Protein AF-A0A3M9MTZ0-F1 (afdb_monomer)

Sequence (202 aa):
MRFKSFVFSVFLCFLGLVFTDGIAQVGKTEAQVVQSFMRYLASQTGRHNRVDQKIVPWKVSEVYVNDSLWAKVNLSDDSRIAARQGLYGAGPQLKMDYRLTRQDFLQIKGQIRKQEKTEWTSADFPENIMVLEQLGLAPATYYAYSYPLVLLSKKLVLVKKYYHADKVFNRWSCLEVYRITKTGKYQLENCYQRTQGYTPAG

Secondary structure (DSSP, 8-state):
---SSSHHHHHHHHHSSSSSHHHHHHHHHHHHHHHHHHHHHHT---TT--B-SBPBPP-GGGT---HHHHTT----HHHHHHHHTTSS-HHHHHHHHT---HHHHHHHHHHHHT----B--TTT--S---BTGGGT--S-SEEEEBPPEEEGGGTEEEEEEEEEEGGGTEEEEEEEEEEEEETTEEEEEEEEEEEE------

Nearest PDB structures (foldseek):
  7tdz-assembly1_a  TM=5.589E-01  e=9.016E-02  Xenopus laevis
  3ild-assembly1_A  TM=7.970E-01  e=1.674E+00  Captovirus AFV1
  3ile-assembly1_A  TM=8.051E-01  e=1.995E+00  Captovirus AFV1
  3ii3-assembly1_A  TM=7.948E-01  e=3.794E+00  Captovirus AFV1

Radius of gyration: 21.96 Å; Cα contacts (8 Å, |Δi|>4): 272; chains: 1; bounding box: 79×45×59 Å

pLDDT: mean 71.33, std 16.22, range [34.91, 96.0]

Organism: NCBI:txid2487040

Solvent-accessible surface area (backbone atoms only — not comparable to full-atom values): 11808 Å² total; per-residue (Å²): 145,84,89,79,79,72,66,69,63,58,59,61,58,61,65,68,69,71,69,63,59,64,59,57,52,50,54,54,52,51,54,51,49,46,56,39,48,52,36,48,60,55,64,61,84,58,97,75,59,25,28,57,52,58,42,38,79,73,57,66,77,61,60,45,62,58,68,79,57,51,78,67,61,78,74,49,74,68,51,48,55,43,21,41,58,28,78,69,45,46,21,67,49,48,35,64,82,66,64,52,48,74,65,54,53,50,48,50,50,52,53,48,75,66,63,66,96,44,64,72,50,70,85,45,48,81,60,95,60,53,42,40,74,86,66,73,56,74,73,56,68,33,42,36,46,31,62,72,45,78,38,75,94,74,36,35,37,37,35,38,42,36,39,42,29,64,94,69,64,43,35,38,36,26,46,34,36,26,36,57,79,47,93,78,40,73,43,83,76,48,61,33,30,34,74,52,70,84,75,77,86,125

Foldseek 3Di:
DDDDPPPVVVVVVVVVPPPPVVVVVVVVVQVLLLLLVLLVVLPPDDDAQAEAQWAAADDLQQAADDVVVVVVDPDDVVNVVVQLQPNVHNNNVCCPVQVDDPVNSVLQVVVSVPDDTDGDDCVSNVDDHHHCVVVVDDDAWHKHKHRWDDDVVSQKIWIKIWTDHPVQRKIKIWTWIWHPPDRSDTDTPGIRMDIDDDDDDD

Mean predicted aligned error: 12.57 Å

Structure (mmCIF, N/CA/C/O backbone):
data_AF-A0A3M9MTZ0-F1
#
_entry.id   AF-A0A3M9MTZ0-F1
#
loop_
_atom_site.group_PDB
_atom_site.id
_atom_site.type_symbol
_atom_site.label_atom_id
_atom_site.label_alt_id
_atom_site.label_comp_id
_atom_site.label_asym_id
_atom_site.label_entity_id
_atom_site.label_seq_id
_atom_site.pdbx_PDB_ins_code
_atom_site.Cartn_x
_atom_site.Cartn_y
_atom_site.Cartn_z
_atom_site.occupancy
_atom_site.B_iso_or_equiv
_atom_site.auth_seq_id
_atom_site.auth_comp_id
_atom_site.auth_asym_id
_atom_site.auth_atom_id
_atom_site.pdbx_PDB_model_num
ATOM 1 N N . MET A 1 1 ? -54.260 28.210 29.103 1.00 42.91 1 MET A N 1
ATOM 2 C CA . MET A 1 1 ? -53.776 27.386 27.971 1.00 42.91 1 MET A CA 1
ATOM 3 C C . MET A 1 1 ? -52.393 27.865 27.534 1.00 42.91 1 MET A C 1
ATOM 5 O O . MET A 1 1 ? -52.263 28.712 26.667 1.00 42.91 1 MET A O 1
ATOM 9 N N . ARG A 1 2 ? -51.350 27.360 28.189 1.00 47.94 2 ARG A N 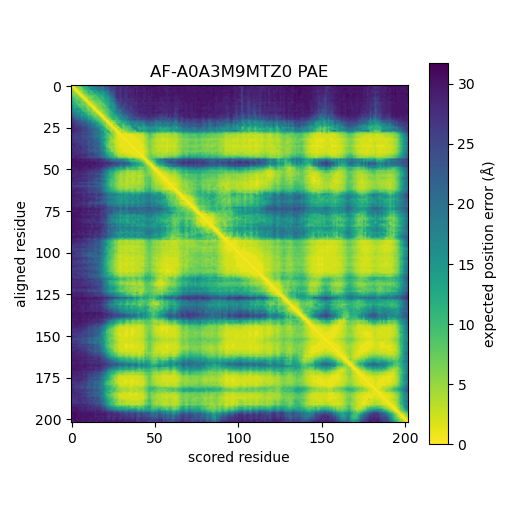1
ATOM 10 C CA . ARG A 1 2 ? -49.934 27.478 27.812 1.00 47.94 2 ARG A CA 1
ATOM 11 C C . ARG A 1 2 ? -49.371 26.103 28.122 1.00 47.94 2 ARG A C 1
ATOM 13 O O . ARG A 1 2 ? -49.465 25.774 29.285 1.00 47.94 2 ARG A O 1
ATOM 20 N N . PHE A 1 3 ? -48.937 25.303 27.146 1.00 44.97 3 PHE A N 1
ATOM 21 C CA . PHE A 1 3 ? -48.074 24.111 27.336 1.00 44.97 3 PHE A CA 1
ATOM 22 C C . PHE A 1 3 ? -47.995 23.280 26.040 1.00 44.97 3 PHE A C 1
ATOM 24 O O . PHE A 1 3 ? -48.367 22.116 26.044 1.00 44.97 3 PHE A O 1
ATOM 31 N N . LYS A 1 4 ? -47.570 23.843 24.894 1.00 46.12 4 LYS A N 1
ATOM 32 C CA . LYS A 1 4 ? -47.276 22.998 23.706 1.00 46.12 4 LYS A CA 1
ATOM 33 C C . LYS A 1 4 ? -46.056 23.384 22.856 1.00 46.12 4 LYS A C 1
ATOM 35 O O . LYS A 1 4 ? -45.595 22.536 22.106 1.00 46.12 4 LYS A O 1
ATOM 40 N N . SER A 1 5 ? -45.453 24.567 23.005 1.00 50.09 5 SER A N 1
ATOM 41 C CA . SER A 1 5 ? -44.378 24.996 22.080 1.00 50.09 5 SER A CA 1
ATOM 42 C C . SER A 1 5 ? -42.934 24.818 22.563 1.00 50.09 5 SER A C 1
ATOM 44 O O . SER A 1 5 ? -42.022 25.094 21.794 1.00 50.09 5 SER A O 1
ATOM 46 N N . PHE A 1 6 ? -42.682 24.344 23.788 1.00 47.47 6 PHE A N 1
ATOM 47 C CA . PHE A 1 6 ? -41.305 24.283 24.316 1.00 47.47 6 PHE A CA 1
ATOM 48 C C . PHE A 1 6 ? -40.576 22.948 24.093 1.00 47.47 6 PHE A C 1
ATOM 50 O O . PHE A 1 6 ? -39.357 22.890 24.213 1.00 47.47 6 PHE A O 1
ATOM 57 N N . VAL A 1 7 ? -41.288 21.878 23.727 1.00 51.41 7 VAL A N 1
ATOM 58 C CA . VAL A 1 7 ? -40.688 20.534 23.599 1.00 51.41 7 VAL A CA 1
ATOM 59 C C . VAL A 1 7 ? -40.017 20.327 22.233 1.00 51.41 7 VAL A C 1
ATOM 61 O O . VAL A 1 7 ? -39.061 19.565 22.121 1.00 51.41 7 VAL A O 1
ATOM 64 N N . PHE A 1 8 ? -40.440 21.060 21.200 1.00 43.50 8 PHE A N 1
ATOM 65 C CA . PHE A 1 8 ? -39.912 20.879 19.843 1.00 43.50 8 PHE A CA 1
ATOM 66 C C . PHE A 1 8 ? -38.523 21.501 19.619 1.00 43.50 8 PHE A C 1
ATOM 68 O O . PHE A 1 8 ? -37.789 21.049 18.747 1.00 43.50 8 PHE A O 1
ATOM 75 N N . SER A 1 9 ? -38.129 22.495 20.425 1.00 48.81 9 SER A N 1
ATOM 76 C CA . SER A 1 9 ? -36.821 23.155 20.281 1.00 48.81 9 SER A CA 1
ATOM 77 C C . SER A 1 9 ? -35.686 22.384 20.973 1.00 48.81 9 SER A C 1
ATOM 79 O O . SER A 1 9 ? -34.544 22.405 20.527 1.00 48.81 9 SER A O 1
ATOM 81 N N . VAL A 1 10 ? -35.997 21.620 22.028 1.00 49.75 10 VAL A N 1
ATOM 82 C CA . VAL A 1 10 ? -34.986 20.833 22.759 1.00 49.75 10 VAL A CA 1
ATOM 83 C C . VAL A 1 10 ? -34.581 19.577 21.977 1.00 49.75 10 VAL A C 1
ATOM 85 O O . VAL A 1 10 ? -33.422 19.175 22.024 1.00 49.75 10 VAL A O 1
ATOM 88 N N . PHE A 1 11 ? -35.483 18.993 21.180 1.00 48.09 11 PHE A N 1
ATOM 89 C CA . PHE A 1 11 ? -35.178 17.785 20.403 1.00 48.09 11 PHE A CA 1
ATOM 90 C C . PHE A 1 11 ? -34.208 18.043 19.230 1.00 48.09 11 PHE A C 1
ATOM 92 O O . PHE A 1 11 ? -33.405 17.179 18.884 1.00 48.09 11 PHE A O 1
ATOM 99 N N . LEU A 1 12 ? -34.221 19.251 18.656 1.00 48.78 12 LEU A N 1
ATOM 100 C CA . LEU A 1 12 ? -33.343 19.632 17.540 1.00 48.78 12 LEU A CA 1
ATOM 101 C C . LEU A 1 12 ? -31.909 19.981 17.974 1.00 48.78 12 LEU A C 1
ATOM 103 O O . LEU A 1 12 ? -30.983 19.785 17.189 1.00 48.78 12 LEU A O 1
ATOM 107 N N . CYS A 1 13 ? -31.690 20.400 19.224 1.00 44.25 13 CYS A N 1
ATOM 108 C CA . CYS A 1 13 ? -30.338 20.630 19.752 1.00 44.25 13 CYS A CA 1
ATOM 109 C C . CYS A 1 13 ? -29.615 19.334 20.156 1.00 44.25 13 CYS A C 1
ATOM 111 O O . CYS A 1 13 ? -28.389 19.275 20.084 1.00 44.25 13 CYS A O 1
ATOM 113 N N . PHE A 1 14 ? -30.343 18.272 20.521 1.00 44.69 14 PHE A N 1
ATOM 114 C CA . PHE A 1 14 ? -29.729 16.981 20.859 1.00 44.69 14 PHE A CA 1
ATOM 115 C C . PHE A 1 14 ? -29.337 16.145 19.635 1.00 44.69 14 PHE A C 1
ATOM 117 O O . PHE A 1 14 ? -28.424 15.333 19.740 1.00 44.69 14 PHE A O 1
ATOM 124 N N . LEU A 1 15 ? -29.938 16.369 18.459 1.00 46.28 15 LEU A N 1
ATOM 125 C CA . LEU A 1 15 ? -29.491 15.705 17.227 1.00 46.28 15 LEU A CA 1
ATOM 126 C C . LEU A 1 15 ? -28.203 16.307 16.638 1.00 46.28 15 LEU A C 1
ATOM 128 O O . LEU A 1 15 ? -27.509 15.622 15.892 1.00 46.28 15 LEU A O 1
ATOM 132 N N . GLY A 1 16 ? -27.856 17.553 16.976 1.00 42.69 16 GLY A N 1
ATOM 133 C CA . GLY A 1 16 ? -26.654 18.222 16.460 1.00 42.69 16 GLY A CA 1
ATOM 134 C C . GLY A 1 16 ? -25.341 17.797 17.130 1.00 42.69 16 GLY A C 1
ATOM 135 O O . GLY A 1 16 ? -24.280 17.951 16.534 1.00 42.69 16 GLY A O 1
ATOM 136 N N . LEU A 1 17 ? -25.400 17.236 18.344 1.00 44.56 17 LEU A N 1
ATOM 137 C CA . LEU A 1 17 ? -24.214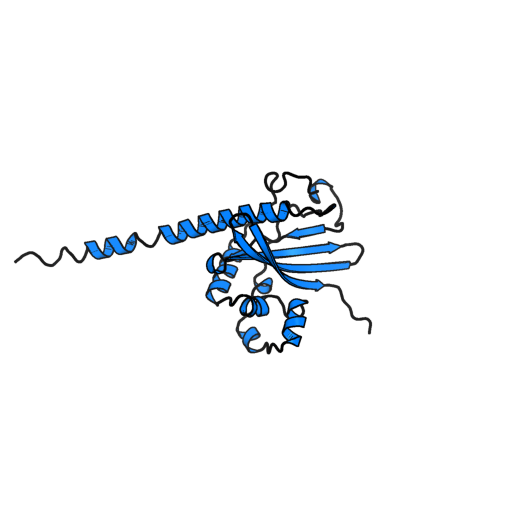 16.916 19.155 1.00 44.56 17 LEU A CA 1
ATOM 138 C C . LEU A 1 17 ? -23.724 15.464 19.029 1.00 44.56 17 LEU A C 1
ATOM 140 O O . LEU A 1 17 ? -22.665 15.139 19.551 1.00 44.56 17 LEU A O 1
ATOM 144 N N . VAL A 1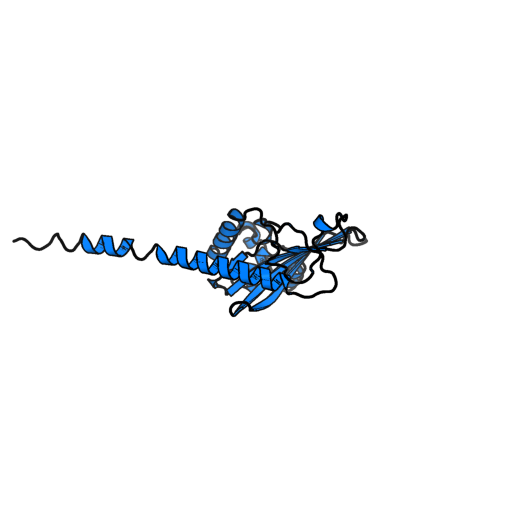 18 ? -24.444 14.584 18.327 1.00 46.56 18 VAL A N 1
ATOM 145 C CA . VAL A 1 18 ? -24.089 13.147 18.259 1.00 46.56 18 VAL A CA 1
ATOM 146 C C . VAL A 1 18 ? -23.243 12.799 17.022 1.00 46.56 18 VAL A C 1
ATOM 148 O O . VAL A 1 18 ? -22.710 11.697 16.923 1.00 46.56 18 VAL A O 1
ATOM 151 N N . PHE A 1 19 ? -23.052 13.728 16.079 1.00 47.28 19 PHE A N 1
ATOM 152 C CA . PHE A 1 19 ? -22.403 13.422 14.792 1.00 47.28 19 PHE A CA 1
ATOM 153 C C . PHE A 1 19 ? -20.961 13.927 14.630 1.00 47.28 19 PHE A C 1
ATOM 155 O O . PHE A 1 19 ? -20.328 13.610 13.622 1.00 47.28 19 PHE A O 1
ATOM 162 N N . THR A 1 20 ? -20.395 14.660 15.592 1.00 48.03 20 THR A N 1
ATOM 163 C CA . THR A 1 20 ? -19.037 15.224 15.452 1.00 48.03 20 THR A CA 1
ATOM 164 C C . THR A 1 20 ? -17.926 14.316 15.982 1.00 48.03 20 THR A C 1
ATOM 166 O O . THR A 1 20 ? -16.837 14.290 15.406 1.00 48.03 20 THR A O 1
ATOM 169 N N . ASP A 1 21 ? -18.192 13.504 17.006 1.00 43.59 21 ASP A N 1
ATOM 170 C CA . ASP A 1 21 ? -17.136 12.713 17.658 1.00 43.59 21 ASP A CA 1
ATOM 171 C C . ASP A 1 21 ? -16.755 11.446 16.882 1.00 43.59 21 ASP A C 1
ATOM 173 O O . ASP A 1 21 ? -15.589 11.042 16.870 1.00 43.59 21 ASP A O 1
ATOM 177 N N . GLY A 1 22 ? -17.704 10.859 16.145 1.00 47.25 22 GLY A N 1
ATOM 178 C CA . GLY A 1 22 ? -17.460 9.643 15.364 1.00 47.25 22 GLY A CA 1
ATOM 179 C C . GLY A 1 22 ? -16.420 9.832 14.254 1.00 47.25 22 GLY A C 1
ATOM 180 O O . GLY A 1 22 ? -15.594 8.952 14.020 1.00 47.25 22 GLY A O 1
ATOM 181 N N . ILE A 1 23 ? -16.397 10.997 13.599 1.00 54.59 23 ILE A N 1
ATOM 182 C CA . ILE A 1 23 ? -15.454 11.282 12.504 1.00 54.59 23 ILE A CA 1
ATOM 183 C C . ILE A 1 23 ? -14.050 11.566 13.058 1.00 54.59 23 ILE A C 1
ATOM 185 O O . ILE A 1 23 ? -13.052 11.091 12.510 1.00 54.59 23 ILE A O 1
ATOM 189 N N . ALA A 1 24 ? -13.963 12.297 14.174 1.00 52.62 24 ALA A N 1
ATOM 190 C CA . ALA A 1 24 ? -12.692 12.635 14.808 1.00 52.62 24 ALA A CA 1
ATOM 191 C C . ALA A 1 24 ? -11.997 11.402 15.412 1.00 52.62 24 ALA A C 1
ATOM 193 O O . ALA A 1 24 ? -10.773 11.271 15.327 1.00 52.62 24 ALA A O 1
ATOM 194 N N . GLN A 1 25 ? -12.765 10.469 15.983 1.00 56.53 25 GLN A N 1
ATOM 195 C CA . GLN A 1 25 ? -12.232 9.228 16.545 1.00 56.53 25 GLN A CA 1
ATOM 196 C C . GLN A 1 25 ? -11.706 8.286 15.456 1.00 56.53 25 GLN A C 1
ATOM 198 O O . GLN A 1 25 ? -10.607 7.752 15.597 1.00 56.53 25 GLN A O 1
ATOM 203 N N . VAL A 1 26 ? -12.429 8.151 14.337 1.00 61.00 26 VAL A N 1
ATOM 204 C CA . VAL A 1 26 ? -11.978 7.359 13.179 1.00 61.00 26 VAL A CA 1
ATOM 205 C C . VAL A 1 26 ? -10.662 7.903 12.619 1.00 61.00 26 VAL A C 1
ATOM 207 O O . VAL A 1 26 ? -9.743 7.122 12.378 1.00 61.00 26 VAL A O 1
ATOM 210 N N . GLY A 1 27 ? -10.525 9.228 12.490 1.00 62.78 27 GLY A N 1
ATOM 211 C CA . GLY A 1 27 ? -9.276 9.855 12.042 1.00 62.78 27 GLY A CA 1
ATOM 212 C C . GLY A 1 27 ? -8.088 9.572 12.971 1.00 62.78 27 GLY A C 1
ATOM 213 O O . GLY A 1 27 ? -6.993 9.266 12.500 1.00 62.78 27 GLY A O 1
ATOM 214 N N . LYS A 1 28 ? -8.308 9.595 14.293 1.00 65.31 28 LYS A N 1
ATOM 215 C CA . LYS A 1 28 ? -7.276 9.247 15.287 1.00 65.31 28 LYS A CA 1
ATOM 216 C C . LYS A 1 28 ? -6.867 7.774 15.204 1.00 65.31 28 LYS A C 1
ATOM 218 O O . LYS A 1 28 ? -5.678 7.472 15.283 1.00 65.31 28 LYS A O 1
ATOM 223 N N . THR A 1 29 ? -7.819 6.861 15.009 1.00 83.12 29 THR A N 1
ATOM 224 C CA . THR A 1 29 ? -7.531 5.426 14.852 1.00 83.12 29 THR A CA 1
ATOM 225 C C . THR A 1 29 ? -6.805 5.126 13.540 1.00 83.12 29 THR A C 1
ATOM 227 O O . THR A 1 29 ? -5.880 4.317 13.530 1.00 83.12 29 THR A O 1
ATOM 230 N N . GLU A 1 30 ? -7.169 5.792 12.442 1.00 87.75 30 GLU A N 1
ATOM 231 C CA . GLU A 1 30 ? -6.491 5.638 11.150 1.00 87.75 30 GLU A CA 1
ATOM 232 C C . GLU A 1 30 ? -5.014 6.041 11.249 1.00 87.75 30 GLU A C 1
ATOM 234 O O . GLU A 1 30 ? -4.139 5.249 10.901 1.00 87.75 30 GLU A O 1
ATOM 239 N N . ALA A 1 31 ? -4.726 7.218 11.815 1.00 87.25 31 ALA A N 1
ATOM 240 C CA . ALA A 1 31 ? -3.359 7.706 11.997 1.00 87.25 31 ALA A CA 1
ATOM 241 C C . ALA A 1 31 ? -2.503 6.764 12.866 1.00 87.25 31 ALA A C 1
ATOM 243 O O . ALA A 1 31 ? -1.342 6.500 12.549 1.00 87.25 31 ALA A O 1
ATOM 244 N N . GLN A 1 32 ? -3.084 6.201 13.932 1.00 89.75 32 GLN A N 1
ATOM 245 C CA . GLN A 1 32 ? -2.410 5.209 14.777 1.00 89.75 32 GLN A CA 1
ATOM 246 C C . GLN A 1 32 ? -2.073 3.925 14.009 1.00 89.75 32 GLN A C 1
ATOM 248 O O . GLN A 1 32 ? -0.976 3.384 14.168 1.00 89.75 32 GLN A O 1
ATOM 253 N N . VAL A 1 33 ? -2.991 3.439 13.165 1.00 92.00 33 VAL A N 1
ATOM 254 C CA . VAL A 1 33 ? -2.745 2.267 12.312 1.00 92.00 33 VAL A CA 1
ATOM 255 C C . VAL A 1 33 ? -1.657 2.566 11.289 1.00 92.00 33 VAL A C 1
ATOM 257 O O . VAL A 1 33 ? -0.759 1.745 11.133 1.00 92.00 33 VAL A O 1
ATOM 260 N N . VAL A 1 34 ? -1.675 3.738 10.647 1.00 89.94 34 VAL A N 1
ATOM 261 C CA . VAL A 1 34 ? -0.620 4.148 9.706 1.00 89.94 34 VAL A CA 1
ATOM 262 C C . VAL A 1 34 ? 0.747 4.132 10.383 1.00 89.94 34 VAL A C 1
ATOM 264 O O . VAL A 1 34 ? 1.649 3.443 9.910 1.00 89.94 34 VAL A O 1
ATOM 267 N N . GLN A 1 35 ? 0.892 4.816 11.521 1.00 87.56 35 GLN A N 1
ATOM 268 C CA . GLN A 1 35 ? 2.164 4.881 12.243 1.00 87.56 35 GLN A CA 1
ATOM 269 C C . GLN A 1 35 ? 2.637 3.488 12.680 1.00 87.56 35 GLN A C 1
ATOM 271 O O . GLN A 1 35 ? 3.805 3.130 12.537 1.00 87.56 35 GLN A O 1
ATOM 276 N N . SER A 1 36 ? 1.720 2.669 13.194 1.00 89.31 36 SER A N 1
ATOM 277 C CA . SER A 1 36 ? 2.022 1.295 13.583 1.00 89.31 36 SER A CA 1
ATOM 278 C C . SER A 1 36 ? 2.436 0.423 12.391 1.00 89.31 36 SER A C 1
ATOM 280 O O . SER A 1 36 ? 3.320 -0.421 12.541 1.00 89.31 36 SER A O 1
ATOM 282 N N . PHE A 1 37 ? 1.806 0.600 11.231 1.00 89.88 37 PHE A N 1
ATOM 283 C CA . PHE A 1 37 ? 2.104 -0.158 10.021 1.00 89.88 37 PHE A CA 1
ATOM 284 C C . PHE A 1 37 ? 3.438 0.253 9.396 1.00 89.88 37 PHE A C 1
ATOM 286 O O . PHE A 1 37 ? 4.208 -0.607 8.980 1.00 89.88 37 PHE A O 1
ATOM 293 N N . MET A 1 38 ? 3.753 1.548 9.388 1.00 85.94 38 MET A N 1
ATOM 294 C CA . MET A 1 38 ? 5.050 2.056 8.937 1.00 85.94 38 MET A CA 1
ATOM 295 C C . MET A 1 38 ? 6.207 1.442 9.736 1.00 85.94 38 MET A C 1
ATOM 297 O O . MET A 1 38 ? 7.149 0.928 9.136 1.00 85.94 38 MET A O 1
ATOM 301 N N . ARG A 1 39 ? 6.083 1.364 11.069 1.00 83.25 39 ARG A N 1
ATOM 302 C CA . ARG A 1 39 ? 7.055 0.651 11.922 1.00 83.25 39 ARG A CA 1
ATOM 303 C C . ARG A 1 39 ? 7.150 -0.838 11.595 1.00 83.25 39 ARG A C 1
ATOM 305 O O . ARG A 1 39 ? 8.240 -1.394 11.590 1.00 83.25 39 ARG A O 1
ATOM 312 N N . TYR A 1 40 ? 6.019 -1.487 11.312 1.00 86.06 40 TYR A N 1
ATOM 313 C CA . TYR A 1 40 ? 6.005 -2.893 10.901 1.00 86.06 40 TYR A CA 1
ATOM 314 C C . TYR A 1 40 ? 6.754 -3.120 9.580 1.00 86.06 40 TYR A C 1
ATOM 316 O O . TYR A 1 40 ? 7.479 -4.108 9.464 1.00 86.06 40 TYR A O 1
ATOM 324 N N . LEU A 1 41 ? 6.593 -2.231 8.591 1.00 82.69 41 LEU A N 1
ATOM 325 C CA . LEU A 1 41 ? 7.328 -2.310 7.324 1.00 82.69 41 LEU A CA 1
ATOM 326 C C . LEU A 1 41 ? 8.830 -2.115 7.540 1.00 82.69 41 LEU A C 1
ATOM 328 O O . LEU A 1 41 ? 9.625 -2.869 6.982 1.00 82.69 41 LEU A O 1
ATOM 332 N N . ALA A 1 42 ? 9.209 -1.149 8.376 1.00 75.25 42 ALA A N 1
ATOM 333 C CA . ALA A 1 42 ? 10.602 -0.896 8.720 1.00 75.25 42 ALA A CA 1
ATOM 334 C C . ALA A 1 42 ? 11.247 -2.059 9.494 1.00 75.25 42 ALA A C 1
ATOM 336 O O . ALA A 1 42 ? 12.427 -2.340 9.312 1.00 75.25 42 ALA A O 1
ATOM 337 N N . SER A 1 43 ? 10.474 -2.793 10.302 1.00 75.19 43 SER A N 1
ATOM 338 C CA . SER A 1 43 ? 10.970 -3.961 11.037 1.00 75.19 43 SER A CA 1
ATOM 339 C C . SER A 1 43 ? 11.080 -5.236 10.192 1.00 75.19 43 SER A C 1
ATOM 341 O O . SER A 1 43 ? 11.514 -6.263 10.716 1.00 75.19 43 SER A O 1
ATOM 343 N N . GLN A 1 44 ? 10.641 -5.240 8.923 1.00 73.88 44 GLN A N 1
ATOM 344 C CA . GLN A 1 44 ? 10.796 -6.409 8.049 1.00 73.88 44 GLN A CA 1
ATOM 345 C C . GLN A 1 44 ? 12.280 -6.580 7.692 1.00 73.88 44 GLN A C 1
ATOM 347 O O . GLN A 1 44 ? 12.789 -6.003 6.728 1.00 73.88 44 GLN A O 1
ATOM 352 N N . THR A 1 45 ? 12.984 -7.373 8.498 1.00 52.19 45 THR A N 1
ATOM 353 C CA . THR A 1 45 ? 14.408 -7.673 8.351 1.00 52.19 45 THR A CA 1
ATOM 354 C C . THR A 1 45 ? 14.703 -8.372 7.023 1.00 52.19 45 THR A C 1
ATOM 356 O O . THR A 1 45 ? 14.125 -9.398 6.672 1.00 52.19 45 THR A O 1
ATOM 359 N N . GLY A 1 46 ? 15.659 -7.817 6.281 1.00 50.66 46 GLY A N 1
ATOM 360 C CA . GLY A 1 46 ? 16.248 -8.408 5.085 1.00 50.66 46 GLY A CA 1
ATOM 361 C C . GLY A 1 46 ? 17.635 -7.813 4.869 1.00 50.66 46 GLY A C 1
ATOM 362 O O . GLY A 1 46 ? 17.823 -6.610 5.053 1.00 50.66 46 GLY A O 1
ATOM 363 N N . ARG A 1 47 ? 18.623 -8.651 4.522 1.00 43.41 47 ARG A N 1
ATOM 364 C CA . ARG A 1 47 ? 20.014 -8.233 4.278 1.00 43.41 47 ARG A CA 1
ATOM 365 C C . ARG A 1 47 ? 20.035 -7.146 3.191 1.00 43.41 47 ARG A C 1
ATOM 367 O O . ARG A 1 47 ? 19.905 -7.449 2.013 1.00 43.41 47 ARG A O 1
ATOM 374 N N . HIS A 1 48 ? 20.200 -5.889 3.603 1.00 49.94 48 HIS A N 1
ATOM 375 C CA . HIS A 1 48 ? 20.363 -4.711 2.743 1.00 49.94 48 HIS A CA 1
ATOM 376 C C . HIS A 1 48 ? 19.151 -4.304 1.885 1.00 49.94 48 HIS A C 1
ATOM 378 O O . HIS A 1 48 ? 19.325 -3.916 0.729 1.00 49.94 48 HIS A O 1
ATOM 384 N N . ASN A 1 49 ? 17.935 -4.295 2.437 1.00 57.59 49 ASN A N 1
ATOM 385 C CA . ASN A 1 49 ? 16.855 -3.527 1.810 1.00 57.59 49 ASN A CA 1
ATOM 386 C C . ASN A 1 49 ? 17.173 -2.034 1.954 1.00 57.59 49 ASN A C 1
ATOM 388 O O . ASN A 1 49 ? 16.883 -1.429 2.978 1.00 57.59 49 ASN A O 1
ATOM 392 N N . ARG A 1 50 ? 17.829 -1.450 0.951 1.00 65.56 50 ARG A N 1
ATOM 393 C CA . ARG A 1 50 ? 17.977 0.003 0.856 1.00 65.56 50 ARG A CA 1
ATOM 394 C C . ARG A 1 50 ? 16.598 0.576 0.566 1.00 65.56 50 ARG A C 1
ATOM 396 O O . ARG A 1 50 ? 15.920 0.068 -0.332 1.00 65.56 50 ARG A O 1
ATOM 403 N N . VAL A 1 51 ? 16.189 1.585 1.323 1.00 67.25 51 VAL A N 1
ATOM 404 C CA . VAL A 1 51 ? 14.907 2.263 1.114 1.00 67.25 51 VAL A CA 1
ATOM 405 C C . VAL A 1 51 ? 15.139 3.713 0.722 1.00 67.25 51 VAL A C 1
ATOM 407 O O . VAL A 1 51 ? 16.117 4.340 1.137 1.00 67.25 51 VAL A O 1
ATOM 410 N N . ASP A 1 52 ? 14.252 4.223 -0.126 1.00 71.94 52 ASP A N 1
ATOM 411 C CA . ASP A 1 52 ? 14.177 5.652 -0.421 1.00 71.94 52 ASP A CA 1
ATOM 412 C C . ASP A 1 52 ? 13.794 6.402 0.860 1.00 71.94 52 ASP A C 1
ATOM 414 O O . ASP A 1 52 ? 12.959 5.901 1.609 1.00 71.94 52 ASP A O 1
ATOM 418 N N . GLN A 1 53 ? 14.386 7.574 1.109 1.00 75.56 53 GLN A N 1
ATOM 419 C CA . GLN A 1 53 ? 14.011 8.467 2.212 1.00 75.56 53 GLN A CA 1
ATOM 420 C C . GLN A 1 53 ? 12.572 8.967 2.056 1.00 75.56 53 GLN A C 1
ATOM 422 O O . GLN A 1 53 ? 11.864 9.179 3.044 1.00 75.56 53 GLN A O 1
ATOM 427 N N . LYS A 1 54 ? 12.137 9.154 0.809 1.00 79.56 54 LYS A N 1
ATOM 428 C CA . LYS A 1 54 ? 10.826 9.695 0.474 1.00 79.56 54 LYS A CA 1
ATOM 429 C C . LYS A 1 54 ? 9.835 8.567 0.248 1.00 79.56 54 LYS A C 1
ATOM 431 O O . LYS A 1 54 ? 10.059 7.639 -0.528 1.00 79.56 54 LYS A O 1
ATOM 436 N N . ILE A 1 55 ? 8.691 8.682 0.910 1.00 81.00 55 ILE A N 1
ATOM 437 C CA . ILE A 1 55 ? 7.573 7.764 0.729 1.00 81.00 55 ILE A CA 1
ATOM 438 C C . ILE A 1 55 ? 6.841 8.140 -0.559 1.00 81.00 55 ILE A C 1
ATOM 440 O O . ILE A 1 55 ? 6.538 9.309 -0.814 1.00 81.00 55 ILE A O 1
ATOM 444 N N . VAL A 1 56 ? 6.531 7.140 -1.381 1.00 83.06 56 VAL A N 1
ATOM 445 C CA . VAL A 1 56 ? 5.920 7.377 -2.693 1.00 83.06 56 VAL A CA 1
ATOM 446 C C . VAL A 1 56 ? 4.428 7.720 -2.535 1.00 83.06 56 VAL A C 1
ATOM 448 O O . VAL A 1 56 ? 3.687 6.969 -1.893 1.00 83.06 56 VAL A O 1
ATOM 451 N N . PRO A 1 57 ? 3.924 8.813 -3.132 1.00 83.69 57 PRO A N 1
ATOM 452 C CA . PRO A 1 57 ? 2.492 9.081 -3.143 1.00 83.69 57 PRO A CA 1
ATOM 453 C C . PRO A 1 57 ? 1.765 8.124 -4.093 1.00 83.69 57 PRO A C 1
ATOM 455 O O . PRO A 1 57 ? 2.305 7.679 -5.110 1.00 83.69 57 PRO A O 1
ATOM 458 N N . TRP A 1 58 ? 0.505 7.838 -3.793 1.00 87.50 58 TRP A N 1
ATOM 459 C CA . TRP A 1 58 ? -0.349 7.025 -4.651 1.00 87.50 58 TRP A CA 1
ATOM 460 C C . TRP A 1 58 ? -0.884 7.793 -5.855 1.00 87.50 58 TRP A C 1
ATOM 462 O O . TRP A 1 58 ? -1.205 8.981 -5.784 1.00 87.50 58 TRP A O 1
ATOM 472 N N . LYS A 1 59 ? -1.121 7.066 -6.949 1.00 84.38 59 LYS A N 1
ATOM 473 C CA . LYS A 1 59 ? -1.992 7.513 -8.042 1.00 84.38 59 LYS A CA 1
ATOM 474 C C . LYS A 1 59 ? -3.316 6.760 -7.973 1.00 84.38 59 LYS A C 1
ATOM 476 O O . LYS A 1 59 ? -3.350 5.549 -7.791 1.00 84.38 59 LYS A O 1
ATOM 481 N N . VAL A 1 60 ? -4.429 7.460 -8.197 1.00 81.81 60 VAL A N 1
ATOM 482 C CA . VAL A 1 60 ? -5.780 6.856 -8.149 1.00 81.81 60 VAL A CA 1
ATOM 483 C C . VAL A 1 60 ? -5.910 5.651 -9.090 1.00 81.81 60 VAL A C 1
ATOM 485 O O . VAL A 1 60 ? -6.544 4.660 -8.737 1.00 81.81 60 VAL A O 1
ATOM 488 N N . SER A 1 61 ? -5.274 5.707 -10.262 1.00 76.69 61 SER A N 1
ATOM 489 C CA . SER A 1 61 ? -5.288 4.630 -11.259 1.00 76.69 61 SER A CA 1
ATOM 490 C C . SER A 1 61 ? -4.604 3.333 -10.808 1.00 76.69 61 SER A C 1
ATOM 492 O O . SER A 1 61 ? -4.729 2.316 -11.483 1.00 76.69 61 SER A O 1
ATOM 494 N N . GLU A 1 62 ? -3.884 3.338 -9.686 1.00 76.94 62 GLU A N 1
ATOM 495 C CA . GLU A 1 62 ? -3.182 2.159 -9.164 1.00 76.94 62 GLU A CA 1
ATOM 496 C C . GLU A 1 62 ? -4.083 1.265 -8.313 1.00 76.94 62 GLU A C 1
ATOM 498 O O . GLU A 1 62 ? -3.807 0.079 -8.163 1.00 76.94 62 GLU A O 1
ATOM 503 N N . VAL A 1 63 ? -5.171 1.823 -7.786 1.00 78.12 63 VAL A N 1
ATOM 504 C CA . VAL A 1 63 ? -6.109 1.158 -6.867 1.00 78.12 63 VAL A CA 1
ATOM 505 C C . VAL A 1 63 ? -7.526 1.116 -7.411 1.00 78.12 63 VAL A C 1
ATOM 507 O O . VAL A 1 63 ? -8.333 0.320 -6.946 1.00 78.12 63 VAL A O 1
ATOM 510 N N . TYR A 1 64 ? -7.852 1.960 -8.388 1.00 73.56 64 TYR A N 1
ATOM 511 C CA . TYR A 1 64 ? -9.198 2.061 -8.925 1.00 73.56 64 TYR A CA 1
ATOM 512 C C . TYR A 1 64 ? -9.182 2.129 -10.449 1.00 73.56 64 TYR A C 1
ATOM 514 O O . TYR A 1 64 ? -8.532 2.982 -11.054 1.00 73.56 64 TYR A O 1
ATOM 522 N N . VAL A 1 65 ? -9.961 1.238 -11.056 1.00 68.62 65 VAL A N 1
ATOM 523 C CA . VAL A 1 65 ? -10.321 1.275 -12.473 1.00 68.62 65 VAL A CA 1
ATOM 524 C C . VAL A 1 65 ? -11.764 1.762 -12.546 1.00 68.62 65 VAL A C 1
ATOM 526 O O . VAL A 1 65 ? -12.611 1.273 -11.804 1.00 68.62 65 VAL A O 1
ATOM 529 N N . ASN A 1 66 ? -12.028 2.750 -13.404 1.00 65.44 66 ASN A N 1
ATOM 530 C CA . ASN A 1 66 ? -13.352 3.361 -13.536 1.00 65.44 66 ASN A CA 1
ATOM 531 C C . ASN A 1 66 ? -14.436 2.301 -13.811 1.00 65.44 66 ASN A C 1
ATOM 533 O O . ASN A 1 66 ? -14.211 1.369 -14.583 1.00 65.44 66 ASN A O 1
ATOM 537 N N . ASP A 1 67 ? -15.618 2.475 -13.219 1.00 63.12 67 ASP A N 1
ATOM 538 C CA . ASP A 1 67 ? -16.783 1.595 -13.361 1.00 63.12 67 ASP A CA 1
ATOM 539 C C . ASP A 1 67 ? -17.158 1.303 -14.833 1.00 63.12 67 ASP A C 1
ATOM 541 O O . ASP A 1 67 ? -17.600 0.199 -15.151 1.00 63.12 67 ASP A O 1
ATOM 545 N N . SER A 1 68 ? -16.932 2.246 -15.755 1.00 57.53 68 SER A N 1
ATOM 546 C CA . SER A 1 68 ? -17.184 2.045 -17.194 1.00 57.53 68 SER A CA 1
ATOM 547 C C . SER A 1 68 ? -16.206 1.076 -17.863 1.00 57.53 68 SER A C 1
ATOM 549 O O . SER A 1 68 ? -16.570 0.380 -18.811 1.00 57.53 68 SER A O 1
ATOM 551 N N . LEU A 1 69 ? -14.968 1.016 -17.370 1.00 60.12 69 LEU A N 1
ATOM 552 C CA . LEU A 1 69 ? -13.988 0.008 -17.761 1.00 60.12 69 LEU A CA 1
ATOM 553 C C . LEU A 1 69 ? -14.306 -1.310 -17.059 1.00 60.12 69 LEU A C 1
ATOM 555 O O . LEU A 1 69 ? -14.242 -2.349 -17.702 1.00 60.12 69 LEU A O 1
ATOM 559 N N . TRP A 1 70 ? -14.740 -1.263 -15.794 1.00 61.50 70 TRP A N 1
ATOM 560 C CA . TRP A 1 70 ? -15.156 -2.437 -15.023 1.00 61.50 70 TRP A CA 1
ATOM 561 C C . TRP A 1 70 ? -16.267 -3.236 -15.702 1.00 61.50 70 TRP A C 1
ATOM 563 O O . TRP A 1 70 ? -16.171 -4.453 -15.791 1.00 61.50 70 TRP A O 1
ATOM 573 N N . ALA A 1 71 ? -17.279 -2.557 -16.246 1.00 60.75 71 ALA A N 1
ATOM 574 C CA . ALA A 1 71 ? -18.373 -3.199 -16.974 1.00 60.75 71 ALA A CA 1
ATOM 575 C C . ALA A 1 71 ? -17.915 -3.963 -18.233 1.00 60.75 71 ALA A C 1
ATOM 577 O O . ALA A 1 71 ? -18.648 -4.808 -18.736 1.00 60.75 71 ALA A O 1
ATOM 578 N N . LYS A 1 72 ? -16.714 -3.665 -18.742 1.00 59.56 72 LYS A N 1
ATOM 579 C CA . LYS A 1 72 ? -16.120 -4.314 -19.917 1.00 59.56 72 LYS A CA 1
ATOM 580 C C . LYS A 1 72 ? -15.107 -5.397 -19.548 1.00 59.56 72 LYS A C 1
ATOM 582 O O . LYS A 1 72 ? -14.710 -6.164 -20.422 1.00 59.56 72 LYS A O 1
ATOM 587 N N . VAL A 1 73 ? -14.665 -5.463 -18.288 1.00 60.78 73 VAL A N 1
ATOM 588 C CA . VAL A 1 73 ? -13.718 -6.489 -17.844 1.00 60.78 73 VAL A CA 1
ATOM 589 C C . VAL A 1 73 ? -14.491 -7.773 -17.545 1.00 60.78 73 VAL A C 1
ATOM 591 O O . VAL A 1 73 ? -15.053 -7.935 -16.465 1.00 60.78 73 VAL A O 1
ATOM 594 N N . ASN A 1 74 ? -14.515 -8.696 -18.504 1.00 61.16 74 ASN A N 1
ATOM 595 C CA . ASN A 1 74 ? -15.024 -10.044 -18.279 1.00 61.16 74 ASN A CA 1
ATOM 596 C C . ASN A 1 74 ? -13.905 -10.896 -17.657 1.00 61.16 74 ASN A C 1
ATOM 598 O O . ASN A 1 74 ? -12.945 -11.256 -18.337 1.00 61.16 74 ASN A O 1
ATOM 602 N N . LEU A 1 75 ? -13.970 -11.145 -16.348 1.00 62.81 75 LEU A N 1
ATOM 603 C CA . LEU A 1 75 ? -12.916 -11.858 -15.625 1.00 62.81 75 LEU A CA 1
ATOM 604 C C . LEU A 1 75 ? -13.248 -13.346 -15.535 1.00 62.81 75 LEU A C 1
ATOM 606 O O . LEU A 1 75 ? -13.879 -13.790 -14.580 1.00 62.81 75 LEU A O 1
ATOM 610 N N . SER A 1 76 ? -12.785 -14.109 -16.524 1.00 66.94 76 SER A N 1
ATOM 611 C CA . SER A 1 76 ? -12.600 -15.557 -16.365 1.00 66.94 76 SER A CA 1
ATOM 612 C C . SER A 1 76 ? -11.550 -15.852 -15.278 1.00 66.94 76 SER A C 1
ATOM 614 O O . SER A 1 76 ? -10.778 -14.962 -14.903 1.00 66.94 76 SER A O 1
ATOM 616 N N . ASP A 1 77 ? -11.480 -17.087 -14.776 1.00 64.50 77 ASP A N 1
ATOM 617 C CA . ASP A 1 77 ? -10.484 -17.455 -13.758 1.00 64.50 77 ASP A CA 1
ATOM 618 C C . ASP A 1 77 ? -9.034 -17.283 -14.250 1.00 64.50 77 ASP A C 1
ATOM 620 O O . ASP A 1 77 ? -8.196 -16.767 -13.505 1.00 64.50 77 ASP A O 1
ATOM 624 N N . ASP A 1 78 ? -8.754 -17.546 -15.529 1.00 65.62 78 ASP A N 1
ATOM 625 C CA . ASP A 1 78 ? -7.440 -17.282 -16.133 1.00 65.62 78 ASP A CA 1
ATOM 626 C C . ASP A 1 78 ? -7.128 -15.781 -16.187 1.00 65.62 78 ASP A C 1
ATOM 628 O O . ASP A 1 78 ? -6.022 -15.342 -15.861 1.00 65.62 78 ASP A O 1
ATOM 632 N N . SER A 1 79 ? -8.128 -14.951 -16.506 1.00 64.56 79 SER A N 1
ATOM 633 C CA . SER A 1 79 ? -7.990 -13.491 -16.473 1.00 64.56 79 SER A CA 1
ATOM 634 C C . SER A 1 79 ? -7.724 -12.968 -15.056 1.00 64.56 79 SER A C 1
ATOM 636 O O . SER A 1 79 ? -7.042 -11.955 -14.896 1.00 64.56 79 SER A O 1
ATOM 638 N N . ARG A 1 80 ? -8.215 -13.649 -14.010 1.00 65.12 80 ARG A N 1
ATOM 639 C CA . ARG A 1 80 ? -7.917 -13.311 -12.606 1.00 65.12 80 ARG A CA 1
ATOM 640 C C . ARG A 1 80 ? -6.476 -13.642 -12.236 1.00 65.12 80 ARG A C 1
ATOM 642 O O . ARG A 1 80 ? -5.820 -12.816 -11.602 1.00 65.12 80 ARG A O 1
ATOM 649 N N . ILE A 1 81 ? -5.970 -14.801 -12.653 1.00 66.44 81 ILE A N 1
ATOM 650 C CA . ILE A 1 81 ? -4.565 -15.188 -12.450 1.00 66.44 81 ILE A CA 1
ATOM 651 C C . ILE A 1 81 ? -3.640 -14.199 -13.176 1.00 66.44 81 ILE A C 1
ATOM 653 O O . ILE A 1 81 ? -2.732 -13.638 -12.563 1.00 66.44 81 ILE A O 1
ATOM 657 N N . ALA A 1 82 ? -3.938 -13.884 -14.437 1.00 63.50 82 ALA A N 1
ATOM 658 C CA . ALA A 1 82 ? -3.219 -12.882 -15.223 1.00 63.50 82 ALA A CA 1
ATOM 659 C C . ALA A 1 82 ? -3.284 -11.471 -14.598 1.00 63.50 82 ALA A C 1
ATOM 661 O O . ALA A 1 82 ? -2.290 -10.743 -14.562 1.00 63.50 82 ALA A O 1
ATOM 662 N N . ALA A 1 83 ? -4.432 -11.075 -14.039 1.00 61.59 83 ALA A N 1
ATOM 663 C CA . ALA A 1 83 ? -4.573 -9.804 -13.328 1.00 61.59 83 ALA A CA 1
ATOM 664 C C . ALA A 1 83 ? -3.727 -9.751 -12.046 1.00 61.59 83 ALA A C 1
ATOM 666 O O . ALA A 1 83 ? -3.156 -8.702 -11.750 1.00 61.59 83 ALA A O 1
ATOM 667 N N . ARG A 1 84 ? -3.609 -10.866 -11.309 1.00 63.56 84 ARG A N 1
ATOM 668 C CA . ARG A 1 84 ? -2.725 -10.982 -10.131 1.00 63.56 84 ARG A CA 1
ATOM 669 C C . ARG A 1 84 ? -1.247 -10.837 -10.489 1.00 63.56 84 ARG A C 1
ATOM 671 O O . ARG A 1 84 ? -0.488 -10.274 -9.707 1.00 63.56 84 ARG A O 1
ATOM 678 N N . GLN A 1 85 ? -0.872 -11.247 -11.698 1.00 65.31 85 GLN A N 1
ATOM 679 C CA . GLN A 1 85 ? 0.455 -11.011 -12.278 1.00 65.31 85 GLN A CA 1
ATOM 680 C C . GLN A 1 85 ? 0.631 -9.597 -12.870 1.00 65.31 85 GLN A C 1
ATOM 682 O O . GLN A 1 85 ? 1.707 -9.267 -13.366 1.00 65.31 85 GLN A O 1
ATOM 687 N N . GLY A 1 86 ? -0.406 -8.751 -12.819 1.00 57.19 86 GLY A N 1
ATOM 688 C CA . GLY A 1 86 ? -0.315 -7.331 -13.170 1.00 57.19 86 GLY A CA 1
ATOM 689 C C . GLY A 1 86 ? -0.837 -6.926 -14.525 1.00 57.19 86 GLY A C 1
ATOM 690 O O . GLY A 1 86 ? -0.742 -5.746 -14.865 1.00 57.19 86 GLY A O 1
ATOM 691 N N . LEU A 1 87 ? -1.397 -7.861 -15.292 1.00 58.47 87 LEU A N 1
ATOM 692 C CA . LEU A 1 87 ? -1.780 -7.612 -16.682 1.00 58.47 87 LEU A CA 1
ATOM 693 C C . LEU A 1 87 ? -3.014 -6.705 -16.818 1.00 58.47 87 LEU A C 1
ATOM 695 O O . LEU A 1 87 ? -3.144 -6.004 -17.817 1.00 58.47 87 LEU A O 1
ATOM 699 N N . TYR A 1 88 ? -3.881 -6.644 -15.798 1.00 56.41 88 TYR A N 1
ATOM 700 C CA . TYR A 1 88 ? -5.148 -5.888 -15.843 1.00 56.41 88 TYR A CA 1
ATOM 701 C C . TYR A 1 88 ? -5.297 -4.813 -14.748 1.00 56.41 88 TYR A C 1
ATOM 703 O O . TYR A 1 88 ? -6.358 -4.202 -14.611 1.00 56.41 88 TYR A O 1
ATOM 711 N N . GLY A 1 89 ? -4.231 -4.541 -13.984 1.00 60.41 89 GLY A N 1
ATOM 712 C CA . GLY A 1 89 ? -4.243 -3.586 -12.869 1.00 60.41 89 GLY A CA 1
ATOM 713 C C . GLY A 1 89 ? -4.943 -4.108 -11.603 1.00 60.41 89 GLY A C 1
ATOM 714 O O . GLY A 1 89 ? -5.749 -5.035 -11.642 1.00 60.41 89 GLY A O 1
ATOM 715 N N . ALA A 1 90 ? -4.626 -3.512 -10.448 1.00 63.78 90 ALA A N 1
ATOM 716 C CA . ALA A 1 90 ? -5.063 -4.028 -9.146 1.00 63.78 90 ALA A CA 1
ATOM 717 C C . ALA A 1 90 ? -6.532 -3.706 -8.797 1.00 63.78 90 ALA A C 1
ATOM 719 O O . ALA A 1 90 ? -7.162 -4.456 -8.054 1.00 63.78 90 ALA A O 1
ATOM 720 N N . GLY A 1 91 ? -7.113 -2.630 -9.347 1.00 64.69 91 GLY A N 1
ATOM 721 C CA . GLY A 1 91 ? -8.467 -2.167 -8.990 1.00 64.69 91 GLY A CA 1
ATOM 722 C C . GLY A 1 91 ? -9.581 -3.219 -9.134 1.00 64.69 91 GLY A C 1
ATOM 723 O O . GLY A 1 91 ? -10.309 -3.452 -8.165 1.00 64.69 91 GLY A O 1
ATOM 724 N N . PRO A 1 92 ? -9.688 -3.905 -10.289 1.00 65.62 92 PRO A N 1
ATOM 725 C CA . PRO A 1 92 ? -10.505 -5.094 -10.491 1.00 65.62 92 PRO A CA 1
ATOM 726 C C . PRO A 1 92 ? -10.484 -6.134 -9.379 1.00 65.62 92 PRO A C 1
ATOM 728 O O . PRO A 1 92 ? -11.524 -6.576 -8.889 1.00 65.62 92 PRO A O 1
ATOM 731 N N . GLN A 1 93 ? -9.279 -6.525 -8.978 1.00 76.31 93 GLN A N 1
ATOM 732 C CA . GLN A 1 93 ? -9.095 -7.618 -8.042 1.00 76.31 93 GLN A CA 1
ATOM 733 C C . GLN A 1 93 ? -9.395 -7.168 -6.619 1.00 76.31 93 GLN A C 1
ATOM 735 O O . GLN A 1 93 ? -10.022 -7.915 -5.881 1.00 76.31 93 GLN A O 1
ATOM 740 N N . LEU A 1 94 ? -9.085 -5.918 -6.255 1.00 83.25 94 LEU A N 1
ATOM 741 C CA . LEU A 1 94 ? -9.451 -5.379 -4.945 1.00 83.25 94 LEU A CA 1
ATOM 742 C C . LEU A 1 94 ? -10.965 -5.439 -4.702 1.00 83.25 94 LEU A C 1
ATOM 744 O O . LEU A 1 94 ? -11.409 -5.849 -3.628 1.00 83.25 94 LEU A O 1
ATOM 748 N N . LYS A 1 95 ? -11.764 -5.085 -5.716 1.00 81.25 95 LYS A N 1
ATOM 749 C CA . LYS A 1 95 ? -13.228 -5.163 -5.641 1.00 81.25 95 LYS A CA 1
ATOM 750 C C . LYS A 1 95 ? -13.717 -6.586 -5.371 1.00 81.25 95 LYS A C 1
ATOM 752 O O . LYS A 1 95 ? -14.607 -6.756 -4.544 1.00 81.25 95 LYS A O 1
ATOM 757 N N . MET A 1 96 ? -13.151 -7.591 -6.036 1.00 79.38 96 MET A N 1
ATOM 758 C CA . MET A 1 96 ? -13.597 -8.983 -5.909 1.00 79.38 96 MET A CA 1
ATOM 759 C C . MET A 1 96 ? -13.000 -9.694 -4.691 1.00 79.38 96 MET A C 1
ATOM 761 O O . MET A 1 96 ? -13.749 -10.211 -3.864 1.00 79.38 96 MET A O 1
ATOM 765 N N . ASP A 1 97 ? -11.675 -9.673 -4.548 1.00 84.94 97 ASP A N 1
ATOM 766 C CA . ASP A 1 97 ? -10.936 -10.423 -3.527 1.00 84.94 97 ASP A CA 1
ATOM 767 C C . ASP A 1 97 ? -11.230 -9.891 -2.109 1.00 84.94 97 ASP A C 1
ATOM 769 O O . ASP A 1 97 ? -11.212 -10.658 -1.148 1.00 84.94 97 ASP A O 1
ATOM 773 N N . TYR A 1 98 ? -11.593 -8.606 -1.967 1.00 89.06 98 TYR A N 1
ATOM 774 C CA . TYR A 1 98 ? -11.904 -7.984 -0.668 1.00 89.06 98 TYR A CA 1
ATOM 775 C C . TYR A 1 98 ? -13.314 -7.398 -0.557 1.00 89.06 98 TYR A C 1
ATOM 777 O O . TYR A 1 98 ?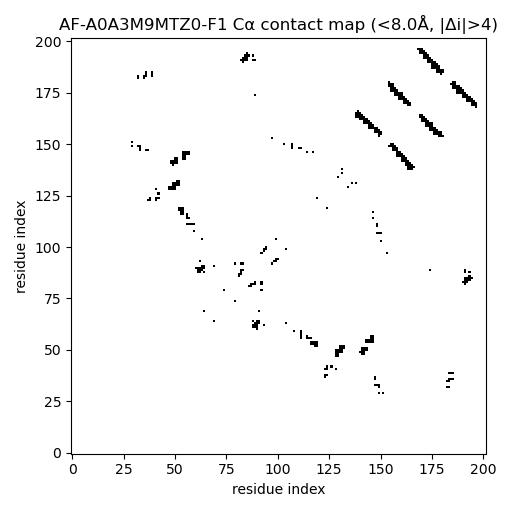 -13.647 -6.748 0.442 1.00 89.06 98 TYR A O 1
ATOM 785 N N . ARG A 1 99 ? -14.168 -7.635 -1.563 1.00 89.00 99 ARG A N 1
ATOM 786 C CA . ARG A 1 99 ? -15.550 -7.124 -1.613 1.00 89.00 99 ARG A CA 1
ATOM 787 C C . ARG A 1 99 ? -15.606 -5.612 -1.362 1.00 89.00 99 ARG A C 1
ATOM 789 O O . ARG A 1 99 ? -16.433 -5.145 -0.570 1.00 89.00 99 ARG A O 1
ATOM 796 N N . LEU A 1 100 ? -14.675 -4.857 -1.955 1.00 88.44 100 LEU A N 1
ATOM 797 C CA . LEU A 1 100 ? -14.653 -3.402 -1.813 1.00 88.44 100 LEU A CA 1
ATOM 798 C C . LEU A 1 100 ? -15.855 -2.789 -2.532 1.00 88.44 100 LEU A C 1
ATOM 800 O O . LEU A 1 100 ? -16.163 -3.100 -3.682 1.00 88.44 100 LEU A O 1
ATOM 804 N N . THR A 1 101 ? -16.543 -1.909 -1.825 1.00 88.12 101 THR A N 1
ATOM 805 C CA . THR A 1 101 ? -17.713 -1.179 -2.297 1.00 88.12 101 THR A CA 1
ATOM 806 C C . THR A 1 101 ? -17.301 0.134 -2.956 1.00 88.12 101 THR A C 1
ATOM 808 O O . THR A 1 101 ? -16.168 0.601 -2.838 1.00 88.12 101 THR A O 1
ATOM 811 N N . ARG A 1 102 ? -18.255 0.798 -3.617 1.00 85.69 102 ARG A N 1
ATOM 812 C CA . ARG A 1 102 ? -18.046 2.151 -4.148 1.00 85.69 102 ARG A CA 1
ATOM 813 C C . ARG A 1 102 ? -17.630 3.147 -3.057 1.00 85.69 102 ARG A C 1
ATOM 815 O O . ARG A 1 102 ? -16.804 4.015 -3.324 1.00 85.69 102 ARG A O 1
ATOM 822 N N . GLN A 1 103 ? -18.177 3.022 -1.845 1.00 88.69 103 GLN A N 1
ATOM 823 C CA . GLN A 1 103 ? -17.793 3.867 -0.710 1.00 88.69 103 GLN A CA 1
ATOM 824 C C . GLN A 1 103 ? -16.340 3.632 -0.294 1.00 88.69 103 GLN A C 1
ATOM 826 O O . GLN A 1 103 ? -15.623 4.609 -0.093 1.00 88.69 103 GLN A O 1
ATOM 831 N N . ASP A 1 104 ? -15.882 2.377 -0.264 1.00 90.56 104 ASP A N 1
ATOM 832 C CA . ASP A 1 104 ? -14.480 2.058 0.039 1.00 90.56 104 ASP A CA 1
ATOM 833 C C . ASP A 1 104 ? -13.538 2.727 -0.983 1.00 90.56 104 ASP A C 1
ATOM 835 O O . ASP A 1 104 ? -12.553 3.359 -0.610 1.00 90.56 104 ASP A O 1
ATOM 839 N N . PHE A 1 105 ? -13.872 2.696 -2.279 1.00 88.19 105 PHE A N 1
ATOM 840 C CA . PHE A 1 105 ? -13.074 3.380 -3.307 1.00 88.19 105 PHE A CA 1
ATOM 841 C C . PHE A 1 105 ? -13.120 4.911 -3.211 1.00 88.19 105 PHE A C 1
ATOM 843 O O . PHE A 1 105 ? -12.118 5.575 -3.492 1.00 88.19 105 PHE A O 1
ATOM 850 N N . LEU A 1 106 ? -14.248 5.496 -2.800 1.00 89.00 106 LEU A N 1
ATOM 851 C CA . LEU A 1 106 ? -14.330 6.933 -2.523 1.00 89.00 106 LEU A CA 1
ATOM 852 C C . LEU A 1 106 ? -13.468 7.321 -1.318 1.00 89.00 106 LEU A C 1
ATOM 854 O O . LEU A 1 106 ? -12.781 8.341 -1.382 1.00 89.00 106 LEU A O 1
ATOM 858 N N . GLN A 1 107 ? -13.453 6.495 -0.268 1.00 90.75 107 GLN A N 1
ATOM 859 C CA . GLN A 1 107 ? -12.566 6.667 0.880 1.00 90.75 107 GLN A CA 1
ATOM 860 C C . GLN A 1 107 ? -11.100 6.598 0.448 1.00 90.75 107 GLN A C 1
ATOM 862 O O . GLN A 1 107 ? -10.352 7.530 0.736 1.00 90.75 107 GLN A O 1
ATOM 867 N N . ILE A 1 108 ? -10.710 5.569 -0.316 1.00 90.56 108 ILE A N 1
ATOM 868 C CA . ILE A 1 108 ? -9.356 5.442 -0.876 1.00 90.56 108 ILE A CA 1
ATOM 869 C C . ILE A 1 108 ? -8.979 6.705 -1.654 1.00 90.56 108 ILE A C 1
ATOM 871 O O . ILE A 1 108 ? -7.939 7.311 -1.410 1.00 90.56 108 ILE A O 1
ATOM 875 N N . LYS A 1 109 ? -9.841 7.151 -2.573 1.00 89.88 109 LYS A N 1
ATOM 876 C CA . LYS A 1 109 ? -9.602 8.361 -3.369 1.00 89.88 109 LYS A CA 1
ATOM 877 C C . LYS A 1 109 ? -9.457 9.605 -2.488 1.00 89.88 109 LYS A C 1
ATOM 879 O O . LYS A 1 109 ? -8.648 10.478 -2.798 1.00 89.88 109 LYS A O 1
ATOM 884 N N . GLY A 1 110 ? -10.235 9.693 -1.412 1.00 90.12 110 GLY A N 1
ATOM 885 C CA . GLY A 1 110 ? -10.137 10.744 -0.405 1.00 90.12 110 GLY A CA 1
ATOM 886 C C . GLY A 1 110 ? -8.802 10.726 0.339 1.00 90.12 110 GLY A C 1
ATOM 887 O O . GLY A 1 110 ? -8.186 11.779 0.464 1.00 90.12 110 GLY A O 1
ATOM 888 N N . GLN A 1 111 ? -8.333 9.552 0.772 1.00 91.19 111 GLN A N 1
ATOM 889 C CA . GLN A 1 111 ? -7.028 9.384 1.420 1.00 91.19 111 GLN A CA 1
ATOM 890 C C . GLN A 1 111 ? -5.887 9.766 0.472 1.00 91.19 111 GLN A C 1
ATOM 892 O O . GLN A 1 111 ? -5.055 10.584 0.844 1.00 91.19 111 GLN A O 1
ATOM 897 N N . ILE A 1 112 ? -5.898 9.283 -0.778 1.00 90.56 112 ILE A N 1
ATOM 898 C CA . ILE A 1 112 ? -4.877 9.620 -1.790 1.00 90.56 112 ILE A CA 1
ATOM 899 C C . ILE A 1 112 ? -4.765 11.134 -1.994 1.00 90.56 112 ILE A C 1
ATOM 901 O O . ILE A 1 112 ? -3.667 11.673 -2.050 1.00 90.56 112 ILE A O 1
ATOM 905 N N . ARG A 1 113 ? -5.897 11.842 -2.077 1.00 88.56 113 ARG A N 1
ATOM 906 C CA . ARG A 1 113 ? -5.914 13.305 -2.263 1.00 88.56 113 ARG A CA 1
ATOM 907 C C . ARG A 1 113 ? -5.309 14.087 -1.098 1.00 88.56 113 ARG A C 1
ATOM 909 O O . ARG A 1 113 ? -4.933 15.234 -1.299 1.00 88.56 113 ARG A O 1
ATOM 916 N N . LYS A 1 114 ? -5.270 13.494 0.096 1.00 86.56 114 LYS A N 1
ATOM 917 C CA . LYS A 1 114 ? -4.743 14.103 1.323 1.00 86.56 114 LYS A CA 1
ATOM 918 C C . LYS A 1 114 ? -3.293 13.703 1.604 1.00 86.56 114 LYS A C 1
ATOM 920 O O . LYS A 1 114 ? -2.770 14.073 2.646 1.00 86.56 114 LYS A O 1
ATOM 925 N N . GLN A 1 115 ? -2.659 12.922 0.727 1.00 85.00 115 GLN A N 1
ATOM 926 C CA . GLN A 1 115 ? -1.274 12.507 0.927 1.00 85.00 115 GLN A CA 1
ATOM 927 C C . GLN A 1 115 ? -0.338 13.693 0.715 1.00 85.00 115 GLN A C 1
ATOM 929 O O . GLN A 1 115 ? -0.114 14.139 -0.410 1.00 85.00 115 GLN A O 1
ATOM 934 N N . GLU A 1 116 ? 0.216 14.185 1.813 1.00 78.69 116 GLU A N 1
ATOM 935 C CA . GLU A 1 116 ? 1.329 15.121 1.794 1.00 78.69 116 GLU A CA 1
ATOM 936 C C . GLU A 1 116 ? 2.642 14.376 1.523 1.00 78.69 116 GLU A C 1
ATOM 938 O O . GLU A 1 116 ? 2.753 13.159 1.723 1.00 78.69 116 GLU A O 1
ATOM 943 N N . LYS A 1 117 ? 3.661 15.105 1.052 1.00 75.62 117 LYS A N 1
ATOM 944 C CA . LYS A 1 117 ? 5.009 14.541 0.922 1.00 75.62 117 LYS A CA 1
ATOM 945 C C . LYS A 1 117 ? 5.470 14.100 2.308 1.00 75.62 117 LYS A C 1
ATOM 947 O O . LYS A 1 117 ? 5.616 14.930 3.196 1.00 75.62 117 LYS A O 1
ATOM 952 N N . THR A 1 118 ? 5.675 12.798 2.470 1.00 79.56 118 THR A N 1
ATOM 953 C CA . THR A 1 118 ? 6.084 12.196 3.738 1.00 79.56 118 THR A CA 1
ATOM 954 C C . THR A 1 118 ? 7.469 11.590 3.567 1.00 79.56 118 THR A C 1
ATOM 956 O O . THR A 1 118 ? 7.755 10.958 2.548 1.00 79.56 118 THR A O 1
ATOM 959 N N . GLU A 1 119 ? 8.317 11.778 4.567 1.00 79.06 119 GLU A N 1
ATOM 960 C CA . GLU A 1 119 ? 9.634 11.158 4.646 1.00 79.06 119 GLU A CA 1
ATOM 961 C C . GLU A 1 119 ? 9.670 10.166 5.802 1.00 79.06 119 GLU A C 1
ATOM 963 O O . GLU A 1 119 ? 8.948 10.304 6.791 1.00 79.06 119 GLU A O 1
ATOM 968 N N . TRP A 1 120 ? 10.517 9.158 5.666 1.00 77.12 120 TRP A N 1
ATOM 969 C CA . TRP A 1 120 ? 10.853 8.279 6.770 1.00 77.12 120 TRP A CA 1
ATOM 970 C C . TRP A 1 120 ? 11.612 9.034 7.855 1.00 77.12 120 TRP A C 1
ATOM 972 O O . TRP A 1 120 ? 12.523 9.808 7.562 1.00 77.12 120 TRP A O 1
ATOM 982 N N . THR A 1 121 ? 11.271 8.780 9.116 1.00 73.69 121 THR A N 1
ATOM 983 C CA . THR A 1 121 ? 11.948 9.405 10.256 1.00 73.69 121 THR A CA 1
ATOM 984 C C . THR A 1 121 ? 12.896 8.426 10.946 1.00 73.69 121 THR A C 1
ATOM 986 O O . THR A 1 121 ? 12.769 7.208 10.814 1.00 73.69 121 THR A O 1
ATOM 989 N N . SER A 1 122 ? 13.829 8.942 11.750 1.00 69.12 122 SER A N 1
ATOM 990 C CA . SER A 1 122 ? 14.719 8.113 12.580 1.00 69.12 122 SER A CA 1
ATOM 991 C C . SER A 1 122 ? 13.963 7.224 13.576 1.00 69.12 122 SER A C 1
ATOM 993 O O . SER A 1 122 ? 14.458 6.168 13.955 1.00 69.12 122 SER A O 1
ATOM 995 N N . ALA A 1 123 ? 12.748 7.613 13.972 1.00 73.25 123 ALA A N 1
ATOM 996 C CA . ALA A 1 123 ? 11.888 6.810 14.838 1.00 73.25 123 ALA A CA 1
ATOM 997 C C . ALA A 1 123 ? 11.236 5.621 14.112 1.00 73.25 123 ALA A C 1
ATOM 999 O O . ALA A 1 123 ? 10.829 4.658 14.764 1.00 73.25 123 ALA A O 1
ATOM 1000 N N . ASP A 1 124 ? 11.119 5.683 12.783 1.00 71.06 124 ASP A N 1
ATOM 1001 C CA . ASP A 1 124 ? 10.580 4.588 11.977 1.00 71.06 124 ASP A CA 1
ATOM 1002 C C . ASP A 1 124 ? 11.648 3.517 11.708 1.00 71.06 124 ASP A C 1
ATOM 1004 O O . ASP A 1 124 ? 11.301 2.346 11.597 1.00 71.06 124 ASP A O 1
ATOM 1008 N N . PHE A 1 125 ? 12.936 3.893 11.695 1.00 64.81 125 PHE A N 1
ATOM 1009 C CA . PHE A 1 125 ? 14.083 3.013 11.418 1.00 64.81 125 PHE A CA 1
ATOM 1010 C C . PHE A 1 125 ? 15.116 3.017 12.555 1.00 64.81 125 PHE A C 1
ATOM 1012 O O . PHE A 1 125 ? 16.233 3.503 12.374 1.00 64.81 125 PHE A O 1
ATOM 1019 N N . PRO A 1 126 ? 14.780 2.467 13.734 1.00 59.09 126 PRO A N 1
ATOM 1020 C CA . PRO A 1 126 ? 15.723 2.393 14.848 1.00 59.09 126 PRO A CA 1
ATOM 1021 C C . PRO A 1 126 ? 16.871 1.399 14.594 1.00 59.09 126 PRO A C 1
ATOM 1023 O O . PRO A 1 126 ? 17.930 1.518 15.204 1.00 59.09 126 PRO A O 1
ATOM 1026 N N . GLU A 1 127 ? 16.674 0.430 13.691 1.00 58.62 127 GLU A N 1
ATOM 1027 C CA . GLU A 1 127 ? 17.669 -0.571 13.296 1.00 58.62 127 GLU A CA 1
ATOM 1028 C C . GLU A 1 127 ? 18.091 -0.361 11.832 1.00 58.62 127 GLU A C 1
ATOM 1030 O O . GLU A 1 127 ? 17.252 -0.128 10.965 1.00 58.62 127 GLU A O 1
ATOM 1035 N N . ASN A 1 128 ? 19.405 -0.434 11.586 1.00 52.66 128 ASN A N 1
ATOM 1036 C CA . ASN A 1 128 ? 20.147 -0.055 10.372 1.00 52.66 128 ASN A CA 1
ATOM 1037 C C . ASN A 1 128 ? 19.531 -0.476 9.019 1.00 52.66 128 ASN A C 1
ATOM 1039 O O . ASN A 1 128 ? 20.019 -1.386 8.339 1.00 52.66 128 ASN A O 1
ATOM 1043 N N . ILE A 1 129 ? 18.531 0.268 8.559 1.00 56.72 129 ILE A N 1
ATOM 1044 C CA . ILE A 1 129 ? 18.171 0.357 7.149 1.00 56.72 129 ILE A CA 1
ATOM 1045 C C . ILE A 1 129 ? 18.991 1.493 6.536 1.00 56.72 129 ILE A C 1
ATOM 1047 O O . ILE A 1 129 ? 18.996 2.620 7.020 1.00 56.72 129 ILE A O 1
ATOM 1051 N N . MET A 1 130 ? 19.721 1.186 5.466 1.00 62.25 130 MET A N 1
ATOM 1052 C CA . MET A 1 130 ? 20.523 2.180 4.760 1.00 62.25 130 MET A CA 1
ATOM 1053 C C . MET A 1 130 ? 19.628 3.020 3.846 1.00 62.25 130 MET A C 1
ATOM 1055 O O . MET A 1 130 ? 19.109 2.508 2.848 1.00 62.25 130 MET A O 1
ATOM 1059 N N . VAL A 1 131 ? 19.475 4.302 4.175 1.00 65.44 131 VAL A N 1
ATOM 1060 C CA . VAL A 1 131 ? 18.781 5.281 3.331 1.00 65.44 131 VAL A CA 1
ATOM 1061 C C . VAL A 1 131 ? 19.670 5.639 2.140 1.00 65.44 131 VAL A C 1
ATOM 1063 O O . VAL A 1 131 ? 20.842 5.973 2.304 1.00 65.44 131 VAL A O 1
ATOM 1066 N N . LEU A 1 132 ? 19.120 5.565 0.927 1.00 65.75 132 LEU A N 1
ATOM 1067 C CA . LEU A 1 132 ? 19.889 5.766 -0.311 1.00 65.75 132 LEU A CA 1
ATOM 1068 C C . LEU A 1 132 ? 20.538 7.153 -0.415 1.00 65.75 132 LEU A C 1
ATOM 1070 O O . LEU A 1 132 ? 21.701 7.246 -0.807 1.00 65.75 132 LEU A O 1
ATOM 1074 N N . GLU A 1 133 ? 19.802 8.206 -0.049 1.00 63.94 133 GLU A N 1
ATOM 1075 C CA . GLU A 1 133 ? 20.249 9.604 -0.152 1.00 63.94 133 GLU A CA 1
ATOM 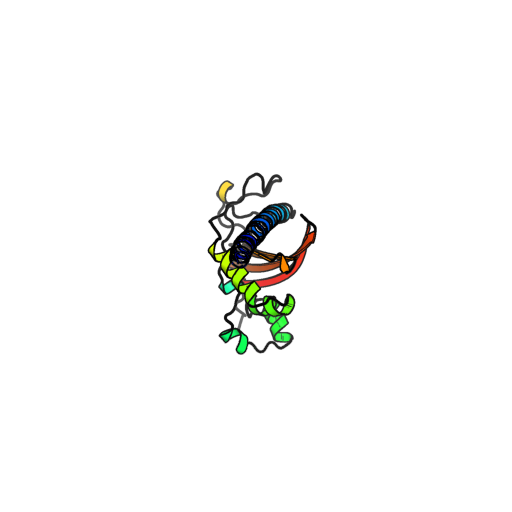1076 C C . GLU A 1 133 ? 21.455 9.880 0.759 1.00 63.94 133 GLU A C 1
ATOM 1078 O O . GLU A 1 133 ? 22.433 10.484 0.326 1.00 63.94 133 GLU A O 1
ATOM 1083 N N . GLN A 1 134 ? 21.454 9.327 1.977 1.00 62.94 134 GLN A N 1
ATOM 1084 C CA . GLN A 1 134 ? 22.568 9.459 2.924 1.00 62.94 134 GLN A CA 1
ATOM 1085 C C . GLN A 1 134 ? 23.863 8.807 2.432 1.00 62.94 134 GLN A C 1
ATOM 1087 O O . GLN A 1 134 ? 24.951 9.209 2.837 1.00 62.94 134 GLN A O 1
ATOM 1092 N N . LEU A 1 135 ? 23.762 7.803 1.561 1.00 61.78 135 LEU A N 1
ATOM 1093 C CA . LEU A 1 135 ? 24.929 7.127 1.008 1.00 61.78 135 LEU A CA 1
ATOM 1094 C C . LEU A 1 135 ? 25.464 7.795 -0.267 1.00 61.78 135 LEU A C 1
ATOM 1096 O O . LEU A 1 135 ? 26.492 7.357 -0.780 1.00 61.78 135 LEU A O 1
ATOM 1100 N N . GLY A 1 136 ? 24.784 8.817 -0.806 1.00 55.22 136 GLY A N 1
ATOM 1101 C CA . GLY A 1 136 ? 25.179 9.473 -2.058 1.00 55.22 136 GLY A CA 1
ATOM 1102 C C . GLY A 1 136 ? 25.253 8.514 -3.255 1.00 55.22 136 GLY A C 1
ATOM 1103 O O . GLY A 1 136 ? 25.991 8.761 -4.207 1.00 55.22 136 GLY A O 1
ATOM 1104 N N . LEU A 1 137 ? 24.542 7.382 -3.196 1.00 55.41 137 LEU A N 1
ATOM 1105 C CA . LEU A 1 137 ? 24.636 6.325 -4.201 1.00 55.41 137 LEU A CA 1
ATOM 1106 C C . LEU A 1 137 ? 23.626 6.549 -5.329 1.00 55.41 137 LEU A C 1
ATOM 1108 O O . LEU A 1 137 ? 22.448 6.807 -5.086 1.00 55.41 137 LEU A O 1
ATOM 1112 N N . ALA A 1 138 ? 24.085 6.354 -6.569 1.00 54.44 138 ALA A N 1
ATOM 1113 C CA . ALA A 1 138 ? 23.225 6.152 -7.736 1.00 54.44 138 ALA A CA 1
ATOM 1114 C C . ALA A 1 138 ? 22.261 4.957 -7.509 1.00 54.44 138 ALA A C 1
ATOM 1116 O O . ALA A 1 138 ? 22.522 4.147 -6.610 1.00 54.44 138 ALA A O 1
ATOM 1117 N N . PRO A 1 139 ? 21.165 4.817 -8.286 1.00 56.97 139 PRO A N 1
ATOM 1118 C CA . PRO A 1 139 ? 20.075 3.881 -7.994 1.00 56.97 139 PRO A CA 1
ATOM 1119 C C . PRO A 1 139 ? 20.503 2.390 -8.003 1.00 56.97 139 PRO A C 1
ATOM 1121 O O . PRO A 1 139 ? 20.329 1.625 -8.944 1.00 56.97 139 PRO A O 1
ATOM 1124 N N . ALA A 1 140 ? 21.059 1.917 -6.889 1.00 55.53 140 ALA A N 1
ATOM 1125 C CA . ALA A 1 140 ? 21.331 0.502 -6.662 1.00 55.53 140 ALA A CA 1
ATOM 1126 C C . ALA A 1 140 ? 20.021 -0.293 -6.537 1.00 55.53 140 ALA A C 1
ATOM 1128 O O . ALA A 1 140 ? 18.943 0.275 -6.466 1.00 55.53 140 ALA A O 1
ATOM 1129 N N . THR A 1 141 ? 20.089 -1.618 -6.457 1.00 65.19 141 THR A N 1
ATOM 1130 C CA . THR A 1 141 ? 18.913 -2.438 -6.147 1.00 65.19 141 THR A CA 1
ATOM 1131 C C . THR A 1 141 ? 18.243 -1.979 -4.838 1.00 65.19 141 THR A C 1
ATOM 1133 O O . THR A 1 141 ? 18.839 -2.146 -3.772 1.00 65.19 141 THR A O 1
ATOM 1136 N N . TYR A 1 142 ? 17.041 -1.391 -4.896 1.00 70.19 142 TYR A N 1
ATOM 1137 C CA . TYR A 1 142 ? 16.329 -0.864 -3.718 1.00 70.19 142 TYR A CA 1
ATOM 1138 C C . TYR A 1 142 ? 14.825 -1.140 -3.733 1.00 70.19 142 TYR A C 1
AT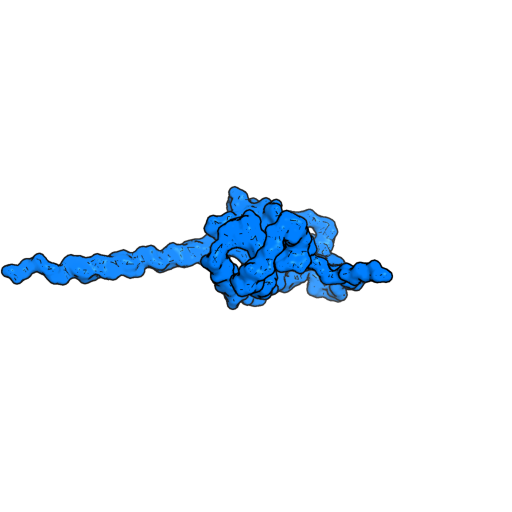OM 1140 O O . TYR A 1 142 ? 14.243 -1.438 -4.780 1.00 70.19 142 TYR A O 1
ATOM 1148 N N . TYR A 1 143 ? 14.202 -1.004 -2.554 1.00 73.62 143 TYR A N 1
ATOM 1149 C CA . TYR A 1 143 ? 12.754 -1.077 -2.371 1.00 73.62 143 TYR A CA 1
ATOM 1150 C C . TYR A 1 143 ? 12.199 0.240 -1.817 1.00 73.62 143 TYR A C 1
ATOM 1152 O O . TYR A 1 143 ? 12.687 0.734 -0.809 1.00 73.62 143 TYR A O 1
ATOM 1160 N N . ALA A 1 144 ? 11.149 0.788 -2.423 1.00 78.94 144 ALA A N 1
ATOM 1161 C CA . ALA A 1 144 ? 10.418 1.939 -1.890 1.00 78.94 144 ALA A CA 1
ATOM 1162 C C . ALA A 1 144 ? 8.968 1.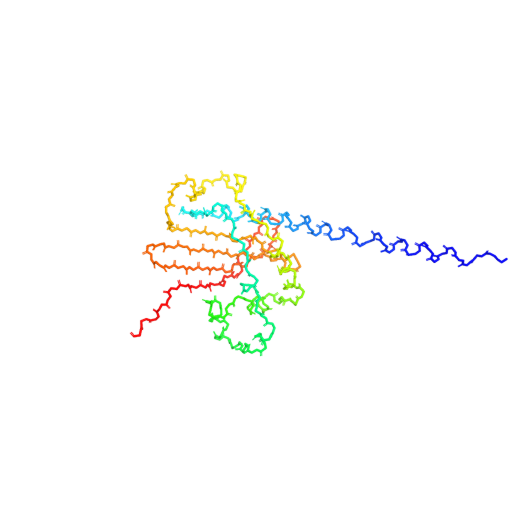553 -1.593 1.00 78.94 144 ALA A C 1
ATOM 1164 O O . ALA A 1 144 ? 8.368 0.781 -2.339 1.00 78.94 144 ALA A O 1
ATOM 1165 N N . TYR A 1 145 ? 8.394 2.097 -0.523 1.00 85.88 145 TYR A N 1
ATOM 1166 C CA . TYR A 1 145 ? 6.987 1.887 -0.185 1.00 85.88 145 TYR A CA 1
ATOM 1167 C C . TYR A 1 145 ? 6.194 3.171 -0.406 1.00 85.88 145 TYR A C 1
ATOM 1169 O O . TYR A 1 145 ? 6.707 4.279 -0.232 1.00 85.88 145 TYR A O 1
ATOM 1177 N N . SER A 1 146 ? 4.937 3.023 -0.809 1.00 87.81 146 SER A N 1
ATOM 1178 C CA . SER A 1 146 ? 4.000 4.136 -0.842 1.00 87.81 146 SER A CA 1
ATOM 1179 C C . SER A 1 146 ? 3.442 4.447 0.541 1.00 87.81 146 SER A C 1
ATOM 1181 O O . SER A 1 146 ? 3.516 3.628 1.456 1.00 87.81 146 SER A O 1
ATOM 1183 N N . TYR A 1 147 ? 2.786 5.596 0.672 1.00 90.81 147 TYR A N 1
ATOM 1184 C CA . TYR A 1 147 ? 2.069 5.910 1.904 1.00 90.81 147 TYR A CA 1
ATOM 1185 C C . TYR A 1 147 ? 0.933 4.894 2.132 1.00 90.81 147 TYR A C 1
ATOM 1187 O O . TYR A 1 147 ? 0.251 4.553 1.164 1.00 90.81 147 TYR A O 1
ATOM 1195 N N . PRO A 1 148 ? 0.698 4.368 3.344 1.00 92.00 148 PRO A N 1
ATOM 1196 C CA . PRO A 1 148 ? -0.337 3.356 3.550 1.00 92.00 148 PRO A CA 1
ATOM 1197 C C . PRO A 1 148 ? -1.749 3.907 3.308 1.00 92.00 148 PRO A C 1
ATOM 1199 O O . PRO A 1 148 ? -2.079 5.011 3.733 1.00 92.00 148 PRO A O 1
ATOM 1202 N N . LEU A 1 149 ? -2.604 3.118 2.659 1.00 93.50 149 LEU A N 1
ATOM 1203 C CA . LEU A 1 149 ? -4.047 3.365 2.593 1.00 93.50 149 LEU A CA 1
ATOM 1204 C C . LEU A 1 149 ? -4.745 2.419 3.564 1.00 93.50 149 LEU A C 1
ATOM 1206 O O . LEU A 1 149 ? -4.566 1.204 3.479 1.00 93.50 149 LEU A O 1
ATOM 1210 N N . VAL A 1 150 ? -5.541 2.956 4.483 1.00 93.56 150 VAL A N 1
ATOM 1211 C CA . VAL A 1 150 ? -6.129 2.177 5.580 1.00 93.56 150 VAL A CA 1
ATOM 1212 C C . VAL A 1 150 ? -7.638 2.079 5.408 1.00 93.56 150 VAL A C 1
ATOM 1214 O O . VAL A 1 150 ? -8.342 3.084 5.346 1.00 93.56 150 VAL A O 1
ATOM 1217 N N . LEU A 1 151 ? -8.153 0.851 5.390 1.00 93.12 151 LEU A N 1
ATOM 1218 C CA . LEU A 1 151 ? -9.582 0.548 5.340 1.00 93.12 151 LEU A CA 1
ATOM 1219 C C . LEU A 1 151 ? -9.988 -0.176 6.621 1.00 93.12 151 LEU A C 1
ATOM 1221 O O . LEU A 1 151 ? -10.043 -1.408 6.672 1.00 93.12 151 LEU A O 1
ATOM 1225 N N . LEU A 1 152 ? -10.279 0.596 7.671 1.00 91.50 152 LEU A N 1
ATOM 1226 C CA . LEU A 1 152 ? -10.639 0.057 8.989 1.00 91.50 152 LEU A CA 1
ATOM 1227 C C . LEU A 1 152 ? -11.871 -0.862 8.928 1.00 91.50 152 LEU A C 1
ATOM 1229 O O . LEU A 1 152 ? -11.862 -1.930 9.536 1.00 91.50 152 LEU A O 1
ATOM 1233 N N . SER A 1 153 ? -12.882 -0.505 8.127 1.00 90.31 153 SER A N 1
ATOM 1234 C CA . SER A 1 153 ? -14.106 -1.301 7.913 1.00 90.31 153 SER A CA 1
ATOM 1235 C C . SER A 1 153 ? -13.827 -2.703 7.358 1.00 90.31 153 SER A C 1
ATOM 1237 O O . SER A 1 153 ? -14.582 -3.640 7.613 1.00 90.31 153 SER A O 1
ATOM 1239 N N . LYS A 1 154 ? -12.726 -2.863 6.616 1.00 92.38 154 LYS A N 1
ATOM 1240 C CA . LYS A 1 154 ? -12.284 -4.131 6.021 1.00 92.38 154 LYS A CA 1
ATOM 1241 C C . LYS A 1 154 ? -11.146 -4.789 6.798 1.00 92.38 154 LYS A C 1
ATOM 1243 O O . LYS A 1 154 ? -10.783 -5.922 6.484 1.00 92.38 154 LYS A O 1
ATOM 1248 N N . LYS A 1 155 ? -10.599 -4.105 7.811 1.00 93.81 155 LYS A N 1
ATOM 1249 C CA . LYS A 1 155 ? -9.355 -4.468 8.507 1.00 93.81 155 LYS A CA 1
ATOM 1250 C C . LYS A 1 155 ? -8.196 -4.664 7.527 1.00 93.81 155 LYS A C 1
ATOM 1252 O O . LYS A 1 155 ? -7.441 -5.626 7.657 1.00 93.81 155 LYS A O 1
ATOM 1257 N N . LEU A 1 156 ? -8.081 -3.783 6.533 1.00 94.81 156 LEU A N 1
ATOM 1258 C CA . LEU A 1 156 ? -7.047 -3.862 5.502 1.00 94.81 156 LEU A CA 1
ATOM 1259 C C . LEU A 1 156 ? -6.142 -2.635 5.522 1.00 94.81 156 LEU A C 1
ATOM 1261 O O . LEU A 1 156 ? -6.596 -1.517 5.770 1.00 94.81 156 LEU A O 1
ATOM 1265 N N . VAL A 1 157 ? -4.877 -2.861 5.191 1.00 95.06 157 VAL A N 1
ATOM 1266 C CA . VAL A 1 157 ? -3.909 -1.828 4.833 1.00 95.06 157 VAL A CA 1
ATOM 1267 C C . VAL A 1 157 ? -3.366 -2.160 3.452 1.00 95.06 157 VAL A C 1
ATOM 1269 O O . VAL A 1 157 ? -2.988 -3.299 3.189 1.00 95.06 157 VAL A O 1
ATOM 1272 N N . LEU A 1 158 ? -3.356 -1.177 2.560 1.00 93.69 158 LEU A N 1
ATOM 1273 C CA . LEU A 1 158 ? -2.829 -1.309 1.213 1.00 93.69 158 LEU A CA 1
ATOM 1274 C C . LEU A 1 158 ? -1.557 -0.476 1.117 1.00 93.69 158 LEU A C 1
ATOM 1276 O O . LEU A 1 158 ? -1.543 0.698 1.493 1.00 93.69 158 LEU A O 1
ATOM 1280 N N . VAL A 1 159 ? -0.502 -1.069 0.578 1.00 91.50 159 VAL A N 1
ATOM 1281 C CA . VAL A 1 159 ? 0.757 -0.381 0.299 1.00 91.50 159 VAL A CA 1
ATOM 1282 C C . VAL A 1 159 ? 1.270 -0.822 -1.058 1.00 91.50 159 VAL A C 1
ATOM 1284 O O . VAL A 1 159 ? 1.032 -1.943 -1.496 1.00 91.50 159 VAL A O 1
ATOM 1287 N N . LYS A 1 160 ? 1.961 0.065 -1.757 1.00 87.44 160 LYS A N 1
ATOM 1288 C CA . LYS A 1 160 ? 2.666 -0.274 -2.976 1.00 87.44 160 LYS A CA 1
ATOM 1289 C C . LYS A 1 160 ? 4.147 -0.372 -2.681 1.00 87.44 160 LYS A C 1
ATOM 1291 O O . LYS A 1 160 ? 4.755 0.601 -2.247 1.00 87.44 160 LYS A O 1
ATOM 1296 N N . LYS A 1 161 ? 4.721 -1.532 -2.960 1.00 84.06 161 LYS A N 1
ATOM 1297 C CA . LYS A 1 161 ? 6.158 -1.764 -2.958 1.00 84.06 161 LYS A CA 1
ATOM 1298 C C . LYS A 1 161 ? 6.690 -1.559 -4.366 1.00 84.06 161 LYS A C 1
ATOM 1300 O O . LYS A 1 161 ? 6.150 -2.099 -5.326 1.00 84.06 161 LYS A O 1
ATOM 1305 N N . TYR A 1 162 ? 7.742 -0.778 -4.501 1.00 80.62 162 TYR A N 1
ATOM 1306 C CA . TYR A 1 162 ? 8.453 -0.534 -5.743 1.00 80.62 162 TYR A CA 1
ATOM 1307 C C . TYR A 1 162 ? 9.835 -1.129 -5.620 1.00 80.62 162 TYR A C 1
ATOM 1309 O O . TYR A 1 162 ? 10.506 -0.908 -4.621 1.00 80.62 162 TYR A 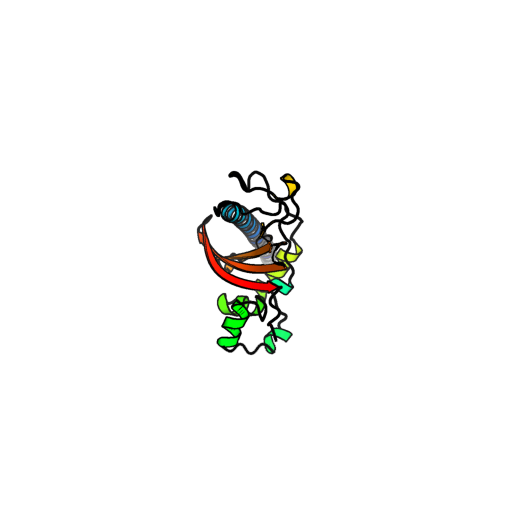O 1
ATOM 1317 N N . TYR A 1 163 ? 10.258 -1.847 -6.643 1.00 77.50 163 TYR A N 1
ATOM 1318 C CA . TYR A 1 163 ? 11.610 -2.332 -6.785 1.00 77.50 163 TYR A CA 1
ATOM 1319 C C . TYR A 1 163 ? 12.243 -1.723 -8.019 1.00 77.50 163 TYR A C 1
ATOM 1321 O O . TYR A 1 163 ? 11.643 -1.669 -9.100 1.00 77.50 163 TYR A O 1
ATOM 1329 N N . HIS A 1 164 ? 13.488 -1.317 -7.849 1.00 70.56 164 HIS A N 1
ATOM 1330 C CA . HIS A 1 164 ? 14.281 -0.739 -8.904 1.00 70.56 164 HIS A CA 1
ATOM 1331 C C . HIS A 1 164 ? 15.648 -1.409 -8.945 1.00 70.56 164 HIS A C 1
ATOM 1333 O O . HIS A 1 164 ? 16.327 -1.472 -7.924 1.00 70.56 164 HIS A O 1
ATOM 1339 N N . ALA A 1 165 ? 16.046 -1.899 -10.119 1.00 68.88 165 ALA A N 1
ATOM 1340 C CA . ALA A 1 165 ? 17.387 -2.409 -10.368 1.00 68.88 165 ALA A CA 1
ATOM 1341 C C . ALA A 1 165 ? 17.953 -1.800 -11.654 1.00 68.88 165 ALA A C 1
ATOM 1343 O O . ALA A 1 165 ? 17.627 -2.255 -12.753 1.00 68.88 165 ALA A O 1
ATOM 1344 N N . ASP A 1 166 ? 18.837 -0.809 -11.511 1.00 59.28 166 ASP A N 1
ATOM 1345 C CA . ASP A 1 166 ? 19.477 -0.126 -12.643 1.00 59.28 166 ASP A CA 1
ATOM 1346 C C . ASP A 1 166 ? 20.227 -1.085 -13.569 1.00 59.28 166 ASP A C 1
ATOM 1348 O O . ASP A 1 166 ? 20.110 -1.001 -14.787 1.00 59.28 166 ASP A O 1
ATOM 1352 N N . LYS A 1 167 ? 20.955 -2.055 -13.001 1.00 59.56 167 LYS A N 1
ATOM 1353 C CA . LYS A 1 167 ? 21.800 -2.975 -13.781 1.00 59.56 167 LYS A CA 1
ATOM 1354 C C . LYS A 1 167 ? 21.024 -3.951 -14.669 1.00 59.56 167 LYS A C 1
ATOM 1356 O O . LYS A 1 167 ? 21.622 -4.553 -15.551 1.00 59.56 167 LYS A O 1
ATOM 1361 N N . VAL A 1 168 ? 19.731 -4.151 -14.414 1.00 60.50 168 VAL A N 1
ATOM 1362 C CA . VAL A 1 168 ? 18.920 -5.187 -15.084 1.00 60.50 168 VAL A CA 1
ATOM 1363 C C . VAL A 1 168 ? 17.764 -4.566 -15.878 1.00 60.50 168 VAL A C 1
ATOM 1365 O O . VAL A 1 168 ? 16.946 -5.294 -16.425 1.00 60.50 168 VAL A O 1
ATOM 1368 N N . PHE A 1 169 ? 17.647 -3.228 -15.914 1.00 62.28 169 PHE A N 1
ATOM 1369 C CA . PHE A 1 169 ? 16.481 -2.503 -16.452 1.00 62.28 169 PHE A CA 1
ATOM 1370 C C . PHE A 1 169 ? 15.128 -3.052 -15.962 1.00 62.28 169 PHE A C 1
ATOM 1372 O O . PHE A 1 169 ? 14.089 -2.846 -16.587 1.00 62.28 169 PHE A O 1
ATOM 1379 N N . ASN A 1 170 ? 15.126 -3.750 -14.826 1.00 63.16 170 ASN A N 1
ATOM 1380 C CA . ASN A 1 170 ? 13.959 -4.446 -14.323 1.00 63.16 170 ASN A CA 1
ATOM 1381 C C . ASN A 1 170 ? 13.331 -3.588 -13.235 1.00 63.16 170 ASN A C 1
ATOM 1383 O O . ASN A 1 170 ? 13.910 -3.368 -12.166 1.00 63.16 170 ASN A O 1
ATOM 1387 N N . ARG A 1 171 ? 12.140 -3.078 -13.536 1.00 69.38 171 ARG A N 1
ATOM 1388 C CA . ARG A 1 171 ? 11.311 -2.354 -12.583 1.00 69.38 171 ARG A CA 1
ATOM 1389 C C . ARG A 1 171 ? 10.081 -3.195 -12.342 1.00 69.38 171 ARG A C 1
ATOM 1391 O O . ARG A 1 171 ? 9.343 -3.519 -13.269 1.00 69.38 171 ARG A O 1
ATOM 1398 N N . TRP A 1 172 ? 9.823 -3.517 -11.088 1.00 75.88 172 TRP A N 1
ATOM 1399 C CA . TRP A 1 172 ? 8.545 -4.100 -10.724 1.00 75.88 172 TRP A CA 1
ATOM 1400 C C . TRP A 1 172 ? 7.957 -3.340 -9.558 1.00 75.88 172 TRP A C 1
ATOM 1402 O O . TRP A 1 172 ? 8.654 -2.758 -8.735 1.00 75.88 172 TRP A O 1
ATOM 1412 N N . SER A 1 173 ? 6.641 -3.305 -9.518 1.00 78.88 173 SER A N 1
ATOM 1413 C CA . SER A 1 173 ? 5.910 -2.785 -8.379 1.00 78.88 173 SER A CA 1
ATOM 1414 C C . SER A 1 173 ? 4.861 -3.791 -7.977 1.00 78.88 173 SER A C 1
ATOM 1416 O O . SER A 1 173 ? 4.308 -4.445 -8.850 1.00 78.88 173 SER A O 1
ATOM 1418 N N . CYS A 1 174 ? 4.570 -3.917 -6.696 1.00 81.69 174 CYS A N 1
ATOM 1419 C CA . CYS A 1 174 ? 3.472 -4.730 -6.217 1.00 81.69 174 CYS A CA 1
ATOM 1420 C C . CYS A 1 174 ? 2.552 -3.899 -5.338 1.00 81.69 174 CYS A C 1
ATOM 1422 O O . CYS A 1 174 ? 3.025 -3.185 -4.458 1.00 81.69 174 CYS A O 1
ATOM 1424 N N . LEU A 1 175 ? 1.243 -4.000 -5.571 1.00 88.00 175 LEU A N 1
ATOM 1425 C CA . LEU A 1 175 ? 0.261 -3.604 -4.572 1.00 88.00 175 LEU A CA 1
ATOM 1426 C C . LEU A 1 175 ? 0.117 -4.751 -3.574 1.00 88.00 175 LEU A C 1
ATOM 1428 O O . LEU A 1 175 ? -0.439 -5.798 -3.898 1.00 88.00 175 LEU A O 1
ATOM 1432 N N . GLU A 1 176 ? 0.619 -4.541 -2.370 1.00 89.56 176 GLU A N 1
ATOM 1433 C CA . GLU A 1 176 ? 0.509 -5.464 -1.253 1.00 89.56 176 GLU A CA 1
ATOM 1434 C C . GLU A 1 176 ? -0.732 -5.114 -0.428 1.00 89.56 176 GLU A C 1
ATOM 1436 O O . GLU A 1 176 ? -0.984 -3.951 -0.092 1.00 89.56 176 GLU A O 1
ATOM 1441 N N . VAL A 1 177 ? -1.521 -6.135 -0.103 1.00 92.25 177 VAL A N 1
ATOM 1442 C CA . VAL A 1 177 ? -2.680 -6.009 0.779 1.00 92.25 177 VAL A CA 1
ATOM 1443 C C . VAL A 1 177 ? -2.406 -6.774 2.056 1.00 92.25 177 VAL A C 1
ATOM 1445 O O . VAL A 1 177 ? -2.213 -7.990 2.043 1.00 92.25 177 VAL A O 1
ATOM 1448 N N . TYR A 1 178 ? -2.431 -6.050 3.164 1.00 94.62 178 TYR A N 1
ATOM 1449 C CA . TYR A 1 178 ? -2.223 -6.579 4.496 1.00 94.62 178 TYR A CA 1
ATOM 1450 C C . TYR A 1 178 ? -3.529 -6.607 5.278 1.00 94.62 178 TYR A C 1
ATOM 1452 O O . TYR A 1 178 ? -4.279 -5.630 5.289 1.00 94.62 178 TYR A O 1
ATOM 1460 N N . ARG A 1 179 ? -3.778 -7.697 6.002 1.00 96.00 179 ARG A N 1
ATOM 1461 C CA . ARG A 1 179 ? -4.847 -7.782 6.996 1.00 96.00 179 ARG A CA 1
ATOM 1462 C C . ARG A 1 179 ? -4.343 -7.347 8.362 1.00 96.00 179 ARG A C 1
ATOM 1464 O O . ARG A 1 179 ? -3.314 -7.824 8.840 1.00 96.00 179 ARG A O 1
ATOM 1471 N N . ILE A 1 180 ? -5.112 -6.486 9.018 1.00 95.12 180 ILE A N 1
ATOM 1472 C CA . ILE A 1 180 ? -4.916 -6.115 10.418 1.00 95.12 180 ILE A CA 1
ATOM 1473 C C . ILE A 1 180 ? -5.441 -7.273 11.269 1.00 95.12 180 ILE A C 1
ATOM 1475 O O . ILE A 1 180 ? -6.652 -7.444 11.426 1.00 95.12 180 ILE A O 1
ATOM 1479 N N . THR A 1 181 ? -4.532 -8.094 11.792 1.00 92.62 181 THR A N 1
ATOM 1480 C CA . THR A 1 181 ? -4.894 -9.236 12.652 1.00 92.62 181 THR A CA 1
ATOM 1481 C C . THR A 1 181 ? -5.063 -8.795 14.103 1.00 92.62 181 THR A C 1
ATOM 1483 O O . THR A 1 181 ? -5.954 -9.272 14.802 1.00 92.62 181 THR A O 1
ATOM 1486 N N . LYS A 1 182 ? -4.239 -7.837 14.537 1.00 86.69 182 LYS A N 1
ATOM 1487 C CA . LYS A 1 182 ? -4.356 -7.078 15.788 1.00 86.69 182 LYS A CA 1
ATOM 1488 C C . LYS A 1 182 ? -3.503 -5.814 15.702 1.00 86.69 182 LYS A C 1
ATOM 1490 O O . LYS A 1 182 ? -2.711 -5.668 14.775 1.00 86.69 182 LYS A O 1
ATOM 1495 N N . THR A 1 183 ? -3.632 -4.915 16.673 1.00 80.00 183 THR A N 1
ATOM 1496 C CA . THR A 1 183 ? -2.803 -3.704 16.755 1.00 80.00 183 THR A CA 1
ATOM 1497 C C . THR A 1 183 ? -1.318 -4.062 16.656 1.00 80.00 183 THR A C 1
ATOM 1499 O O . THR A 1 183 ? -0.832 -4.912 17.404 1.00 80.00 183 THR A O 1
ATOM 1502 N N . GLY A 1 184 ? -0.608 -3.462 15.696 1.00 82.00 184 GLY A N 1
ATOM 1503 C CA . GLY A 1 184 ? 0.813 -3.733 15.459 1.00 82.00 184 GLY A CA 1
ATOM 1504 C C . GLY A 1 184 ? 1.146 -5.039 14.743 1.00 82.00 184 GLY A C 1
ATOM 1505 O O . GLY A 1 184 ? 2.327 -5.292 14.521 1.00 82.00 184 GLY A O 1
ATOM 1506 N N . LYS A 1 185 ? 0.163 -5.868 14.364 1.00 88.19 185 LYS A N 1
ATOM 1507 C CA . LYS A 1 185 ? 0.410 -7.099 13.602 1.00 88.19 185 LYS A CA 1
ATOM 1508 C C . LYS A 1 185 ? -0.386 -7.138 12.309 1.00 88.19 185 LYS A C 1
ATOM 1510 O O . LYS A 1 185 ? -1.617 -7.064 12.296 1.00 88.19 185 LYS A O 1
ATOM 1515 N N . TYR A 1 186 ? 0.350 -7.355 11.230 1.00 93.31 186 TYR A N 1
ATOM 1516 C CA . TYR A 1 186 ? -0.155 -7.320 9.871 1.00 93.31 186 TYR A CA 1
ATOM 1517 C C . TYR A 1 186 ? 0.236 -8.611 9.163 1.00 93.31 186 TYR A C 1
ATOM 1519 O O . TYR A 1 186 ? 1.354 -9.092 9.321 1.00 93.31 186 TYR A O 1
ATOM 1527 N N . GLN A 1 187 ? -0.699 -9.185 8.415 1.00 93.88 187 GLN A N 1
ATOM 1528 C CA . GLN A 1 187 ? -0.472 -10.389 7.622 1.00 93.88 187 GLN A CA 1
ATOM 1529 C C . GLN A 1 187 ? -0.610 -10.033 6.147 1.00 93.88 187 GLN A C 1
ATOM 1531 O O . GLN A 1 187 ? -1.636 -9.479 5.762 1.00 93.88 187 GLN A O 1
ATOM 1536 N N . LEU A 1 188 ? 0.402 -10.339 5.333 1.00 91.94 188 LEU A N 1
ATOM 1537 C CA . LEU A 1 188 ? 0.302 -10.188 3.883 1.00 91.94 188 LEU A CA 1
ATOM 1538 C C . LEU A 1 188 ? -0.719 -11.202 3.350 1.00 91.94 188 LEU A C 1
ATOM 1540 O O . LEU A 1 188 ? -0.538 -12.405 3.513 1.00 91.94 188 LEU A O 1
ATOM 1544 N N . GLU A 1 189 ? -1.794 -10.712 2.740 1.00 90.94 189 GLU A N 1
ATOM 1545 C CA . GLU A 1 189 ? -2.853 -11.541 2.154 1.00 90.94 189 GLU A CA 1
ATOM 1546 C C . GLU A 1 189 ? -2.637 -11.746 0.658 1.00 90.94 189 GLU A C 1
ATOM 1548 O O . GLU A 1 189 ? -2.886 -12.828 0.135 1.00 90.94 189 GLU A O 1
ATOM 1553 N N . ASN A 1 190 ? -2.219 -10.692 -0.047 1.00 86.94 190 ASN A N 1
ATOM 1554 C CA . ASN A 1 190 ? -2.028 -10.742 -1.489 1.00 86.94 190 ASN A CA 1
ATOM 1555 C C . ASN A 1 190 ? -1.009 -9.697 -1.956 1.00 86.94 190 ASN A C 1
ATOM 1557 O O . ASN A 1 190 ? -0.821 -8.664 -1.310 1.00 86.94 190 ASN A O 1
ATOM 1561 N N . CYS A 1 191 ? -0.388 -9.968 -3.100 1.00 84.00 191 CYS A N 1
ATOM 1562 C CA . CYS A 1 191 ? 0.543 -9.090 -3.791 1.00 84.00 191 CYS A CA 1
ATOM 1563 C C . CYS A 1 191 ? 0.195 -9.070 -5.287 1.00 84.00 191 CYS A C 1
ATOM 1565 O O . CYS A 1 191 ? 0.422 -10.043 -6.004 1.00 84.00 191 CYS A O 1
ATOM 1567 N N . TYR A 1 192 ? -0.356 -7.949 -5.758 1.00 81.06 192 TYR A N 1
ATOM 1568 C CA . TYR A 1 192 ? -0.631 -7.709 -7.173 1.00 81.06 192 TYR A CA 1
ATOM 1569 C C . TYR A 1 192 ? 0.603 -7.099 -7.828 1.00 81.06 19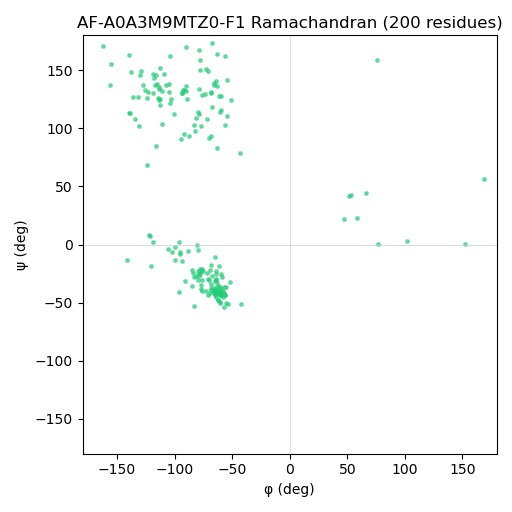2 TYR A C 1
ATOM 1571 O O . TYR A 1 192 ? 0.809 -5.881 -7.782 1.00 81.06 192 TYR A O 1
ATOM 1579 N N . GLN A 1 193 ? 1.450 -7.950 -8.398 1.00 75.25 193 GLN A N 1
ATOM 1580 C CA . GLN A 1 193 ? 2.678 -7.528 -9.063 1.00 75.25 193 GLN A CA 1
ATOM 1581 C C . GLN A 1 193 ? 2.357 -6.820 -10.381 1.00 75.25 193 GLN A C 1
ATOM 1583 O O . GLN A 1 193 ? 1.372 -7.132 -11.017 1.00 75.25 193 GLN A O 1
ATOM 1588 N N . ARG A 1 194 ? 3.185 -5.870 -10.805 1.00 69.06 194 ARG A N 1
ATOM 1589 C CA . ARG A 1 194 ? 3.229 -5.250 -12.130 1.00 69.06 194 ARG A CA 1
ATOM 1590 C C . ARG A 1 194 ? 4.696 -5.108 -12.501 1.00 69.06 194 ARG A C 1
ATOM 1592 O O . ARG A 1 194 ? 5.415 -4.328 -11.877 1.00 69.06 194 ARG A O 1
ATOM 1599 N N . THR A 1 195 ? 5.134 -5.842 -13.508 1.00 63.84 195 THR A N 1
ATOM 1600 C CA . THR A 1 195 ? 6.477 -5.748 -14.083 1.00 63.84 195 THR A CA 1
ATOM 1601 C C . THR A 1 195 ? 6.468 -4.769 -15.258 1.00 63.84 195 THR A C 1
ATOM 1603 O O . THR A 1 195 ? 5.589 -4.797 -16.115 1.00 63.84 195 THR A O 1
ATOM 1606 N N . GLN A 1 196 ? 7.435 -3.858 -15.291 1.00 60.81 196 GLN A N 1
ATOM 1607 C CA . GLN A 1 196 ? 7.781 -3.070 -16.469 1.00 60.81 196 GLN A CA 1
ATOM 1608 C C . GLN A 1 196 ? 9.156 -3.565 -16.921 1.00 60.81 196 GLN A C 1
ATOM 1610 O O . GLN A 1 196 ? 10.154 -3.276 -16.263 1.00 60.81 196 GLN A O 1
ATOM 1615 N N . GLY A 1 197 ? 9.194 -4.362 -17.994 1.00 50.62 197 GLY A N 1
ATOM 1616 C CA . GLY A 1 197 ? 10.459 -4.863 -18.545 1.00 50.62 197 GLY A CA 1
ATOM 1617 C C . GLY A 1 197 ? 10.430 -6.202 -19.287 1.00 50.62 197 GLY A C 1
ATOM 1618 O O . GLY A 1 197 ? 11.484 -6.627 -19.742 1.00 50.62 197 GLY A O 1
ATOM 1619 N N . TYR A 1 198 ? 9.287 -6.881 -19.441 1.00 41.03 198 TYR A N 1
ATOM 1620 C CA . TYR A 1 198 ? 9.241 -8.087 -20.275 1.00 41.03 198 TYR A CA 1
ATOM 1621 C C . TYR A 1 198 ? 8.866 -7.718 -21.712 1.00 41.03 198 TYR A C 1
ATOM 1623 O O . TYR A 1 198 ? 7.688 -7.578 -22.035 1.00 41.03 198 TYR A O 1
ATOM 1631 N N . THR A 1 199 ? 9.870 -7.533 -22.566 1.00 38.31 199 THR A N 1
ATOM 1632 C CA . THR A 1 199 ? 9.684 -7.683 -24.012 1.00 38.31 199 THR A CA 1
ATOM 1633 C C . THR A 1 199 ? 9.728 -9.190 -24.272 1.00 38.31 199 THR A C 1
ATOM 1635 O O . THR A 1 199 ? 10.777 -9.788 -24.020 1.00 38.31 199 THR A O 1
ATOM 1638 N N . PRO A 1 200 ? 8.637 -9.847 -24.704 1.00 37.31 200 PRO A N 1
ATOM 1639 C CA . PRO A 1 200 ? 8.739 -11.223 -25.164 1.00 37.31 200 PRO A CA 1
ATOM 1640 C C . PRO A 1 200 ? 9.708 -11.222 -26.344 1.00 37.31 200 PRO A C 1
ATOM 1642 O O . PRO A 1 200 ? 9.547 -10.413 -27.260 1.00 37.31 200 PRO A O 1
ATOM 1645 N N . ALA A 1 201 ? 10.730 -12.075 -26.306 1.00 36.56 201 ALA A N 1
ATOM 1646 C CA . ALA A 1 201 ? 11.490 -12.369 -27.510 1.00 36.56 201 ALA A CA 1
ATOM 1647 C C . ALA A 1 201 ? 10.505 -12.977 -28.520 1.00 36.56 201 ALA A C 1
ATOM 1649 O O . ALA A 1 201 ? 9.903 -14.015 -28.236 1.00 36.56 201 ALA A O 1
ATOM 1650 N N . GLY A 1 202 ? 10.271 -12.254 -29.615 1.00 34.91 202 GLY A N 1
ATOM 1651 C CA . GLY A 1 202 ? 9.663 -12.800 -30.826 1.00 34.91 202 GLY A CA 1
ATOM 1652 C C . GLY A 1 202 ? 10.688 -13.591 -31.618 1.00 34.91 202 GLY A C 1
ATOM 1653 O O . GLY A 1 202 ? 11.891 -13.264 -31.495 1.00 34.91 202 GLY A O 1
#